Protein AF-0000000074026748 (afdb_homodimer)

Organism: NCBI:txid312168

InterPro domains:
  IPR010181 CGCAxxGCC motif [PF09719] (21-133)

Radius of gyration: 17.77 Å; Cα contacts (8 Å, |Δi|>4): 421; chains: 2; bounding box: 46×52×38 Å

Solvent-accessible surface area (backbone atoms only — not comparable to full-atom values): 15209 Å² total; per-residue (Å²): 115,98,52,54,63,55,43,55,49,48,53,49,43,35,44,75,74,65,63,49,52,51,9,44,43,39,37,54,51,51,24,60,76,70,70,47,87,77,59,70,60,55,56,34,22,27,63,14,34,37,5,32,33,61,65,33,37,50,24,8,55,58,50,18,46,36,27,41,50,20,39,55,32,49,75,65,67,40,52,68,71,57,40,19,50,52,27,20,52,46,50,54,51,44,25,68,73,68,71,47,62,36,25,40,76,75,38,70,80,62,83,48,88,83,50,69,80,71,74,52,51,66,58,47,45,53,51,49,51,51,51,51,50,51,56,76,68,34,61,78,72,63,71,109,114,97,53,54,63,55,43,55,50,46,54,48,43,34,43,74,74,64,63,48,52,51,8,44,43,39,37,54,52,51,24,61,76,69,70,48,86,78,58,69,60,55,57,33,22,28,63,14,35,37,6,32,34,62,64,34,37,51,23,9,56,56,51,19,47,37,28,44,48,20,37,53,32,49,74,64,65,43,51,69,69,57,39,19,50,51,26,20,50,47,50,53,51,45,26,68,74,69,69,47,64,36,24,41,76,76,38,70,80,63,85,47,89,83,51,70,81,72,75,53,50,66,58,46,46,50,49,49,52,51,51,53,50,50,55,77,67,33,61,78,73,61,71,109

Sequence (288 aa):
MKFKEIIDERVHDYYWKEDLNCATTMLKTLAEIFEIKLESQIIDSAIGMHGAGKFGAQCGLVEGSLMFLGIFGRGKGVSQEIIISICYDFADNFQEEFRSLVCRELRPEGFKDDNPPHLCEDLTKRAVKFTVNYIMNNRDFTSNMKFKEIIDERVHDYYWKEDLNCATTMLKTLAEIFEIKLESQIIDSAIGMHGAGKFGAQCGLVEGSLMFLGIFGRGKGVSQEIIISICYDFADNFQEEFRSLVCRELRPEGFKDDNPPHLCEDLTKRAVKFTVNYIMNNRDFTSN

Secondary structure (DSSP, 8-state):
-TTHHHHHHHHHHHHHTS---HHHHHHHHHHHHTT-PPPHHHHHHTTTTTHHHHTS-B-HHHHHHHHHHHHHHHHTT--HHHHHHHHHHHHHHHHHHHS-SBHHHHSTTTT-TTSPTTTTHHHHHHHHHHHHHHHHT-HHHH--/-TTHHHHHHHHHHHHHTS---HHHHHHHHHHHHTT-PPPHHHHHHTTTTTTTTTTS-B-HHHHHHHHHHHHHHHHTT--HHHHHHHHHHHHHHHHHHHS-SBHHHHSTT-S-TTSPTTTTHHHHHHHHHHHHHHHHT-HHHH--

Structure (mmCIF, N/CA/C/O backbone):
data_AF-0000000074026748-model_v1
#
loop_
_entity.id
_entity.type
_entity.pdbx_description
1 polymer 'C_GCAxxG_C_C family probable redox protein'
#
loop_
_atom_site.group_PDB
_atom_site.id
_atom_site.type_symbol
_atom_site.label_atom_id
_atom_site.label_alt_id
_atom_site.label_comp_id
_atom_site.label_asym_id
_atom_site.label_entity_id
_atom_site.label_seq_id
_atom_site.pdbx_PDB_ins_code
_atom_site.Cartn_x
_atom_site.Cartn_y
_atom_site.Cartn_z
_atom_site.occupancy
_atom_site.B_iso_or_equiv
_atom_site.auth_seq_id
_atom_site.auth_comp_id
_atom_site.auth_asym_id
_atom_site.auth_atom_id
_atom_site.pdbx_PDB_model_num
ATOM 1 N N . MET A 1 1 ? 3.59 -27.344 -10.625 1 56.03 1 MET A N 1
ATOM 2 C CA . MET A 1 1 ? 4.422 -26.562 -9.711 1 56.03 1 MET A CA 1
ATOM 3 C C . MET A 1 1 ? 3.855 -26.594 -8.297 1 56.03 1 MET A C 1
ATOM 5 O O . MET A 1 1 ? 2.641 -26.688 -8.109 1 56.03 1 MET A O 1
ATOM 9 N N . LYS A 1 2 ? 4.695 -26.891 -7.277 1 77.62 2 LYS A N 1
ATOM 10 C CA . LYS A 1 2 ? 4.43 -27.297 -5.895 1 77.62 2 LYS A CA 1
ATOM 11 C C . LYS A 1 2 ? 3.496 -26.297 -5.211 1 77.62 2 LYS A C 1
ATOM 13 O O . LYS A 1 2 ? 2.744 -26.672 -4.305 1 77.62 2 LYS A O 1
ATOM 18 N N . PHE A 1 3 ? 3.156 -25.156 -5.895 1 94.12 3 PHE A N 1
ATOM 19 C CA . PHE A 1 3 ? 2.354 -24.219 -5.113 1 94.12 3 PHE A CA 1
ATOM 20 C C . PHE A 1 3 ? 1.026 -23.938 -5.809 1 94.12 3 PHE A C 1
ATOM 22 O O . PHE A 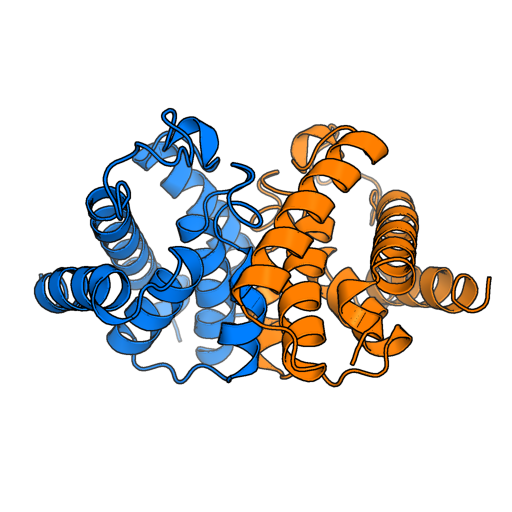1 3 ? 0.189 -23.203 -5.281 1 94.12 3 PHE A O 1
ATOM 29 N N . LYS A 1 4 ? 0.824 -24.5 -6.973 1 95.12 4 LYS A N 1
ATOM 30 C CA . LYS A 1 4 ? -0.379 -24.234 -7.754 1 95.12 4 LYS A CA 1
ATOM 31 C C . LYS A 1 4 ? -1.637 -24.609 -6.98 1 95.12 4 LYS A C 1
ATOM 33 O O . LYS A 1 4 ? -2.615 -23.859 -6.965 1 95.12 4 LYS A O 1
ATOM 38 N N . GLU A 1 5 ? -1.583 -25.719 -6.387 1 96 5 GLU A N 1
ATOM 39 C CA . GLU A 1 5 ? -2.738 -26.188 -5.633 1 96 5 GLU A CA 1
ATOM 40 C C . GLU A 1 5 ? -3.045 -25.266 -4.453 1 96 5 GLU A C 1
ATOM 42 O O . GLU A 1 5 ? -4.207 -24.969 -4.176 1 96 5 GLU A O 1
ATOM 47 N N . ILE A 1 6 ? -2.025 -24.875 -3.746 1 97.56 6 ILE A N 1
ATOM 48 C CA . ILE A 1 6 ? -2.191 -23.953 -2.621 1 97.56 6 ILE A CA 1
ATOM 49 C C . ILE A 1 6 ? -2.82 -22.656 -3.105 1 97.56 6 ILE A C 1
ATOM 51 O O . ILE A 1 6 ? -3.764 -22.141 -2.492 1 97.56 6 ILE A O 1
ATOM 55 N N . ILE A 1 7 ? -2.312 -22.156 -4.203 1 98.62 7 ILE A N 1
ATOM 56 C CA . ILE A 1 7 ? -2.791 -20.891 -4.75 1 98.62 7 ILE A CA 1
ATOM 57 C C . ILE A 1 7 ? -4.266 -21.016 -5.129 1 98.62 7 ILE A C 1
ATOM 59 O O . ILE A 1 7 ? -5.09 -20.188 -4.73 1 98.62 7 ILE A O 1
ATOM 63 N N . ASP A 1 8 ? -4.578 -22.062 -5.863 1 98.31 8 ASP A N 1
ATOM 64 C CA . ASP A 1 8 ? -5.953 -22.266 -6.312 1 98.31 8 ASP A CA 1
ATOM 65 C C . ASP A 1 8 ? -6.906 -22.391 -5.125 1 98.31 8 ASP A C 1
ATOM 67 O O . ASP A 1 8 ? -7.965 -21.766 -5.102 1 98.31 8 ASP A O 1
ATOM 71 N N . GLU A 1 9 ? -6.551 -23.109 -4.168 1 98.25 9 GLU A N 1
ATOM 72 C CA . GLU A 1 9 ? -7.402 -23.375 -3.014 1 98.25 9 GLU A CA 1
ATOM 73 C C . GLU A 1 9 ? -7.531 -22.141 -2.121 1 98.25 9 GLU A C 1
ATOM 75 O O . GLU A 1 9 ? -8.641 -21.781 -1.715 1 98.25 9 GLU A O 1
ATOM 80 N N . ARG A 1 10 ? -6.453 -21.547 -1.795 1 98.5 10 ARG A N 1
ATOM 81 C CA . ARG A 1 10 ? -6.469 -20.422 -0.861 1 98.5 10 ARG A CA 1
ATOM 82 C C . ARG A 1 10 ? -7.188 -19.219 -1.462 1 98.5 10 ARG A C 1
ATOM 84 O O . ARG A 1 10 ? -8 -18.578 -0.794 1 98.5 10 ARG A O 1
ATOM 91 N N . VAL A 1 11 ? -6.855 -18.922 -2.719 1 98.75 11 VAL A N 1
ATOM 92 C CA . VAL A 1 11 ? -7.508 -17.766 -3.342 1 98.75 11 VAL A CA 1
ATOM 93 C C . VAL A 1 11 ? -9.023 -17.984 -3.352 1 98.75 11 VAL A C 1
ATOM 95 O O . VAL A 1 11 ? -9.781 -17.078 -2.986 1 98.75 11 VAL A O 1
ATOM 98 N N . HIS A 1 12 ? -9.398 -19.156 -3.773 1 98.5 12 HIS A N 1
ATOM 99 C CA . HIS A 1 12 ? -10.828 -19.453 -3.781 1 98.5 12 HIS A CA 1
ATOM 100 C C . HIS A 1 12 ? -11.43 -19.328 -2.385 1 98.5 12 HIS A C 1
ATOM 102 O O . HIS A 1 12 ? -12.445 -18.656 -2.201 1 98.5 12 HIS A O 1
ATOM 108 N N . ASP A 1 13 ? -10.836 -19.938 -1.351 1 98.56 13 ASP A N 1
ATOM 109 C CA . ASP A 1 13 ? -11.352 -19.922 0.015 1 98.56 13 ASP A CA 1
ATOM 110 C C . ASP A 1 13 ? -11.398 -18.5 0.574 1 98.56 13 ASP A C 1
ATOM 112 O O . ASP A 1 13 ? -12.398 -18.109 1.181 1 98.56 13 ASP A O 1
ATOM 116 N N . TYR A 1 14 ? -10.367 -17.75 0.364 1 98.69 14 TYR A N 1
ATOM 117 C CA . TYR A 1 14 ? -10.297 -16.391 0.901 1 98.69 14 TYR A CA 1
ATOM 118 C C . TYR A 1 14 ? -11.367 -15.508 0.273 1 98.69 14 TYR A C 1
ATOM 120 O O . TYR A 1 14 ? -11.938 -14.641 0.942 1 98.69 14 TYR A O 1
ATOM 128 N N . TYR A 1 15 ? -11.602 -15.75 -1.021 1 98.12 15 TYR A N 1
ATOM 129 C CA . TYR A 1 15 ? -12.625 -14.961 -1.694 1 98.12 15 TYR A CA 1
ATOM 130 C C . TYR A 1 15 ? -14.023 -15.43 -1.306 1 98.12 15 TYR A C 1
ATOM 132 O O . TYR A 1 15 ? -14.867 -14.625 -0.907 1 98.12 15 TYR A O 1
ATOM 140 N N . TRP A 1 16 ? -14.258 -16.688 -1.334 1 97.88 16 TRP A N 1
ATOM 141 C CA . TRP A 1 16 ? -15.633 -17.172 -1.314 1 97.88 16 TRP A CA 1
ATOM 142 C C . TRP A 1 16 ? -16.062 -17.547 0.104 1 97.88 16 TRP A C 1
ATOM 144 O O . TRP A 1 16 ? -17.234 -17.453 0.445 1 97.88 16 TRP A O 1
ATOM 154 N N . LYS A 1 17 ? -15.148 -17.922 0.938 1 98 17 LYS A N 1
ATOM 155 C CA . LYS A 1 17 ? -15.516 -18.312 2.297 1 98 17 LYS A CA 1
ATOM 156 C C . LYS A 1 17 ? -15.266 -17.172 3.285 1 98 17 LYS A C 1
ATOM 158 O O . LYS A 1 17 ? -16.016 -17 4.242 1 98 17 LYS A O 1
ATOM 163 N N . GLU A 1 18 ? -14.234 -16.375 3.025 1 97.31 18 GLU A N 1
ATOM 164 C CA . GLU A 1 18 ? -13.852 -15.359 4.004 1 97.31 18 GLU A CA 1
ATOM 165 C C . GLU A 1 18 ? -14.117 -13.953 3.471 1 97.31 18 GLU A C 1
ATOM 167 O O . GLU A 1 18 ? -14.016 -12.969 4.211 1 97.31 18 GLU A O 1
ATOM 172 N N . ASP A 1 19 ? -14.375 -13.828 2.189 1 96.56 19 ASP A N 1
ATOM 173 C CA . ASP A 1 19 ? -14.68 -12.555 1.548 1 96.56 19 ASP A CA 1
ATOM 174 C C . ASP A 1 19 ? -13.562 -11.539 1.785 1 96.56 19 ASP A C 1
ATOM 176 O O . ASP A 1 19 ? -13.828 -10.398 2.164 1 96.56 19 ASP A O 1
ATOM 180 N N . LEU A 1 20 ? -12.352 -11.961 1.614 1 97.5 20 LEU A N 1
ATOM 181 C CA . LEU A 1 20 ? -11.188 -11.086 1.772 1 97.5 20 LEU A CA 1
ATOM 182 C C . LEU A 1 20 ? -10.898 -10.336 0.48 1 97.5 20 LEU A C 1
ATOM 184 O O . LEU A 1 20 ? -11.164 -10.836 -0.613 1 97.5 20 LEU A O 1
ATOM 188 N N . ASN A 1 21 ? -10.344 -9.109 0.635 1 97.38 21 ASN A N 1
ATOM 189 C CA . ASN A 1 21 ? -9.969 -8.352 -0.552 1 97.38 21 ASN A CA 1
ATOM 190 C C . ASN A 1 21 ? -8.68 -8.891 -1.175 1 97.38 21 ASN A C 1
ATOM 192 O O . ASN A 1 21 ? -8.008 -9.742 -0.586 1 97.38 21 ASN A O 1
ATOM 196 N N . CYS A 1 22 ? -8.352 -8.398 -2.326 1 98.38 22 CYS A N 1
ATOM 197 C CA . CYS A 1 22 ? -7.258 -8.938 -3.131 1 98.38 22 CYS A CA 1
ATOM 198 C C . CYS A 1 22 ? -5.914 -8.711 -2.451 1 98.38 22 CYS A C 1
ATOM 200 O O . CYS A 1 22 ? -5.012 -9.539 -2.549 1 98.38 22 CYS A O 1
ATOM 202 N N . ALA A 1 23 ? -5.707 -7.559 -1.794 1 98.75 23 ALA A N 1
ATOM 203 C CA . ALA A 1 23 ? -4.445 -7.285 -1.11 1 98.75 23 ALA A CA 1
ATOM 204 C C . ALA A 1 23 ? -4.215 -8.273 0.029 1 98.75 23 ALA A C 1
ATOM 206 O O . ALA A 1 23 ? -3.137 -8.867 0.139 1 98.75 23 ALA A O 1
ATOM 207 N N . THR A 1 24 ? -5.219 -8.43 0.914 1 98.81 24 THR A N 1
ATOM 208 C CA . THR A 1 24 ? -5.129 -9.359 2.035 1 98.81 24 THR A CA 1
ATOM 209 C C . THR A 1 24 ? -4.938 -10.789 1.537 1 98.81 24 THR A C 1
ATOM 211 O O . THR A 1 24 ? -4.141 -11.539 2.1 1 98.81 24 THR A O 1
ATOM 214 N N . THR A 1 25 ? -5.648 -11.148 0.511 1 98.88 25 THR A N 1
ATOM 215 C CA . THR A 1 25 ? -5.52 -12.477 -0.077 1 98.88 25 THR A CA 1
ATOM 216 C C . THR A 1 25 ? -4.094 -12.719 -0.556 1 98.88 25 THR A C 1
ATOM 218 O O . THR A 1 25 ? -3.512 -13.773 -0.286 1 98.88 25 THR A O 1
ATOM 221 N N . MET A 1 26 ? -3.51 -11.797 -1.288 1 98.94 26 MET A N 1
ATOM 222 C CA . MET A 1 26 ? -2.119 -11.883 -1.726 1 98.94 26 MET A CA 1
ATOM 223 C C . MET A 1 26 ? -1.188 -12.094 -0.537 1 98.94 26 MET A C 1
ATOM 225 O O . MET A 1 26 ? -0.386 -13.031 -0.529 1 98.94 26 MET A O 1
ATOM 229 N N . LEU A 1 27 ? -1.34 -11.234 0.478 1 98.94 27 LEU A N 1
ATOM 230 C CA . LEU A 1 27 ? -0.478 -11.273 1.654 1 98.94 27 LEU A CA 1
ATOM 231 C C . LEU A 1 27 ? -0.571 -12.625 2.355 1 98.94 27 LEU A C 1
ATOM 233 O O . LEU A 1 27 ? 0.451 -13.25 2.641 1 98.94 27 LEU A O 1
ATOM 237 N N . LYS A 1 28 ? -1.758 -13.07 2.604 1 98.88 28 LYS A N 1
ATOM 238 C CA . LYS A 1 28 ? -1.951 -14.312 3.35 1 98.88 28 LYS A CA 1
ATOM 239 C C . LYS A 1 28 ? -1.463 -15.516 2.551 1 98.88 28 LYS A C 1
ATOM 241 O O . LYS A 1 28 ? -0.873 -16.438 3.111 1 98.88 28 LYS A O 1
ATOM 246 N N . THR A 1 29 ? -1.76 -15.539 1.268 1 98.88 29 THR A N 1
ATOM 247 C CA . THR A 1 29 ? -1.344 -16.656 0.437 1 98.88 29 THR A CA 1
ATOM 248 C C . THR A 1 29 ? 0.178 -16.734 0.354 1 98.88 29 THR A C 1
ATOM 250 O O . THR A 1 29 ? 0.762 -17.812 0.536 1 98.88 29 THR A O 1
ATOM 253 N N . LEU A 1 30 ? 0.842 -15.633 0.091 1 98.81 30 LEU A N 1
ATOM 254 C CA . LEU A 1 30 ? 2.301 -15.609 0.049 1 98.81 30 LEU A CA 1
ATOM 255 C C . LEU A 1 30 ? 2.889 -16 1.4 1 98.81 30 LEU A C 1
ATOM 257 O O . LEU A 1 30 ? 3.885 -16.719 1.461 1 98.81 30 LEU A O 1
ATOM 261 N N . ALA A 1 31 ? 2.273 -15.469 2.445 1 98.75 31 ALA A N 1
ATOM 262 C CA . ALA A 1 31 ? 2.762 -15.781 3.787 1 98.75 31 ALA A CA 1
ATOM 263 C C . ALA A 1 31 ? 2.748 -17.281 4.043 1 98.75 31 ALA A C 1
ATOM 265 O O . ALA A 1 31 ? 3.674 -17.828 4.648 1 98.75 31 ALA A O 1
ATOM 266 N N . GLU A 1 32 ? 1.682 -17.922 3.65 1 98.56 32 GLU A N 1
ATOM 267 C CA . GLU A 1 32 ? 1.596 -19.359 3.807 1 98.56 32 GLU A CA 1
ATOM 268 C C . GLU A 1 32 ? 2.664 -20.078 2.979 1 98.56 32 GLU A C 1
ATOM 270 O O . GLU A 1 32 ? 3.361 -20.953 3.482 1 98.56 32 GLU A O 1
ATOM 275 N N . ILE A 1 33 ? 2.816 -19.719 1.724 1 98.38 33 ILE A N 1
ATOM 276 C CA . ILE A 1 33 ? 3.725 -20.375 0.792 1 98.38 33 ILE A CA 1
ATOM 277 C C . ILE A 1 33 ? 5.164 -20.234 1.286 1 98.38 33 ILE A C 1
ATOM 279 O O . ILE A 1 33 ? 5.941 -21.188 1.223 1 98.38 33 ILE A O 1
ATOM 283 N N . PHE A 1 34 ? 5.508 -19.094 1.812 1 97.81 34 PHE A N 1
ATOM 284 C CA . PHE A 1 34 ? 6.891 -18.828 2.191 1 97.81 34 PHE A CA 1
ATOM 285 C C . PHE A 1 34 ? 7.074 -18.953 3.699 1 97.81 34 PHE A C 1
ATOM 287 O O . PHE A 1 34 ? 8.125 -18.609 4.234 1 97.81 34 PHE A O 1
ATOM 294 N N . GLU A 1 35 ? 6 -19.391 4.402 1 97.62 35 GLU A N 1
ATOM 295 C CA . GLU A 1 35 ? 6.023 -19.703 5.828 1 97.62 35 GLU A CA 1
ATOM 296 C C . GLU A 1 35 ? 6.449 -18.484 6.656 1 97.62 35 GLU A C 1
ATOM 298 O O . GLU A 1 35 ? 7.367 -18.578 7.473 1 97.62 35 GLU A O 1
ATOM 303 N N . ILE A 1 36 ? 5.816 -17.391 6.43 1 98.12 36 ILE A N 1
ATOM 304 C CA . ILE A 1 36 ? 6.02 -16.156 7.168 1 98.12 36 ILE A CA 1
ATOM 305 C C . ILE A 1 36 ? 4.797 -15.859 8.031 1 98.12 36 ILE A C 1
ATOM 307 O O . ILE A 1 36 ? 3.66 -15.961 7.562 1 98.12 36 ILE A O 1
ATOM 311 N N . LYS A 1 37 ? 5.051 -15.578 9.273 1 98.12 37 LYS A N 1
ATOM 312 C CA . LYS A 1 37 ? 3.961 -15.125 10.133 1 98.12 37 LYS A CA 1
ATOM 313 C C . LYS A 1 37 ? 3.719 -13.625 9.969 1 98.12 37 LYS A C 1
ATOM 315 O O . LYS A 1 37 ? 4.625 -12.82 10.18 1 98.12 37 LYS A O 1
ATOM 320 N N . LEU A 1 38 ? 2.551 -13.234 9.625 1 98.62 38 LEU A N 1
ATOM 321 C CA . LEU A 1 38 ? 2.178 -11.828 9.492 1 98.62 38 LEU A CA 1
ATOM 322 C C . LEU A 1 38 ? 1.651 -11.281 10.812 1 98.62 38 LEU A C 1
ATOM 324 O O . LEU A 1 38 ? 0.822 -11.922 11.469 1 98.62 38 LEU A O 1
ATOM 328 N N . GLU A 1 39 ? 2.125 -10.164 11.188 1 98.44 39 GLU A N 1
ATOM 329 C CA . GLU A 1 39 ? 1.569 -9.477 12.352 1 98.44 39 GLU A CA 1
ATOM 330 C C . GLU A 1 39 ? 0.17 -8.945 12.055 1 98.44 39 GLU A C 1
ATOM 332 O O . GLU A 1 39 ? -0.16 -8.648 10.906 1 98.44 39 GLU A O 1
ATOM 337 N N . SER A 1 40 ? -0.644 -8.773 13.086 1 97.62 40 SER A N 1
ATOM 338 C CA . SER A 1 40 ? -2.059 -8.445 12.922 1 97.62 40 SER A CA 1
ATOM 339 C C . SER A 1 40 ? -2.242 -7.105 12.227 1 97.62 40 SER A C 1
ATOM 341 O O . SER A 1 40 ? -3.168 -6.938 11.43 1 97.62 40 SER A O 1
ATOM 343 N N . GLN A 1 41 ? -1.369 -6.184 12.523 1 98.56 41 GLN A N 1
ATOM 344 C CA . GLN A 1 41 ? -1.508 -4.844 11.961 1 98.56 41 GLN A CA 1
ATOM 345 C C . GLN A 1 41 ? -1.354 -4.871 10.445 1 98.56 41 GLN A C 1
ATOM 347 O O . GLN A 1 41 ? -1.841 -3.979 9.75 1 98.56 41 GLN A O 1
ATOM 352 N N . ILE A 1 42 ? -0.583 -5.871 9.922 1 98.88 42 ILE A N 1
ATOM 353 C CA . ILE A 1 42 ? -0.418 -5.996 8.484 1 98.88 42 ILE A CA 1
ATOM 354 C C . ILE A 1 42 ? -1.771 -6.262 7.828 1 98.88 42 ILE A C 1
ATOM 356 O O . ILE A 1 42 ? -2.094 -5.676 6.793 1 98.88 42 ILE A O 1
ATOM 360 N N . ILE A 1 43 ? -2.59 -7.094 8.477 1 98.75 43 ILE A N 1
ATOM 361 C CA . ILE A 1 43 ? -3.914 -7.414 7.957 1 98.75 43 ILE A CA 1
ATOM 362 C C . ILE A 1 43 ? -4.812 -6.18 8.039 1 98.75 43 ILE A C 1
ATOM 364 O O . ILE A 1 43 ? -5.527 -5.859 7.086 1 98.75 43 ILE A O 1
ATOM 368 N N . ASP A 1 44 ? -4.738 -5.473 9.148 1 98.81 44 ASP A N 1
ATOM 369 C CA . ASP A 1 44 ? -5.516 -4.25 9.32 1 98.81 44 ASP A CA 1
ATOM 370 C C . ASP A 1 44 ? -5.141 -3.213 8.258 1 98.81 44 ASP A C 1
ATOM 372 O O . ASP A 1 44 ? -6.012 -2.549 7.695 1 98.81 44 ASP A O 1
ATOM 376 N N . SER A 1 45 ? -3.879 -3.051 7.965 1 98.88 45 SER A N 1
ATOM 377 C CA . SER A 1 45 ? -3.377 -2.037 7.043 1 98.88 45 SER A CA 1
ATOM 378 C C . SER A 1 45 ? -3.816 -2.32 5.609 1 98.88 45 SER A C 1
ATOM 380 O O . SER A 1 45 ? -3.834 -1.419 4.77 1 98.88 45 SER A O 1
ATOM 382 N N . ALA A 1 46 ? -4.176 -3.566 5.328 1 98.81 46 ALA A N 1
ATOM 383 C CA . ALA A 1 46 ? -4.473 -3.967 3.955 1 98.81 46 ALA A CA 1
ATOM 384 C C . ALA A 1 46 ? -5.969 -3.846 3.662 1 98.81 46 ALA A C 1
ATOM 386 O O . ALA A 1 46 ? -6.398 -4.035 2.523 1 98.81 46 ALA A O 1
ATOM 387 N N . ILE A 1 47 ? -6.77 -3.475 4.602 1 98.56 47 ILE A N 1
ATOM 388 C CA . ILE A 1 47 ? -8.227 -3.49 4.52 1 98.56 47 ILE A CA 1
ATOM 389 C C . ILE A 1 47 ? -8.688 -2.598 3.367 1 98.56 47 ILE A C 1
ATOM 391 O O . ILE A 1 47 ? -9.586 -2.961 2.613 1 98.56 47 ILE A O 1
ATOM 395 N N . GLY A 1 48 ? -8.062 -1.429 3.191 1 97.5 48 GLY A N 1
ATOM 396 C CA . GLY A 1 48 ? -8.484 -0.492 2.162 1 97.5 48 GLY A CA 1
ATOM 397 C C . GLY A 1 48 ? -7.594 -0.519 0.933 1 97.5 48 GLY A C 1
ATOM 398 O O . GLY A 1 48 ? -7.684 0.364 0.076 1 97.5 48 GLY A O 1
ATOM 399 N N . MET A 1 49 ? -6.742 -1.587 0.766 1 97.69 49 MET A N 1
ATOM 400 C CA . MET A 1 49 ? -5.711 -1.581 -0.266 1 97.69 49 MET A CA 1
ATOM 401 C C . MET A 1 49 ? -6.156 -2.375 -1.488 1 97.69 49 MET A C 1
ATOM 403 O O . MET A 1 49 ? -5.328 -2.832 -2.275 1 97.69 49 MET A O 1
ATOM 407 N N . HIS A 1 50 ? -7.336 -2.637 -1.732 1 95.12 50 HIS A N 1
ATOM 408 C CA . HIS A 1 50 ? -7.855 -3.209 -2.969 1 95.12 50 HIS A CA 1
ATOM 409 C C . HIS A 1 50 ? -8.312 -2.115 -3.93 1 95.12 50 HIS A C 1
ATOM 411 O O . HIS A 1 50 ? -9.484 -2.07 -4.309 1 95.12 50 HIS A O 1
ATOM 417 N N . GLY A 1 51 ? -7.301 -1.378 -4.41 1 95.88 51 GLY A N 1
ATOM 418 C CA . GLY A 1 51 ? -7.562 -0.269 -5.316 1 95.88 51 GLY A CA 1
ATOM 419 C C . GLY A 1 51 ? 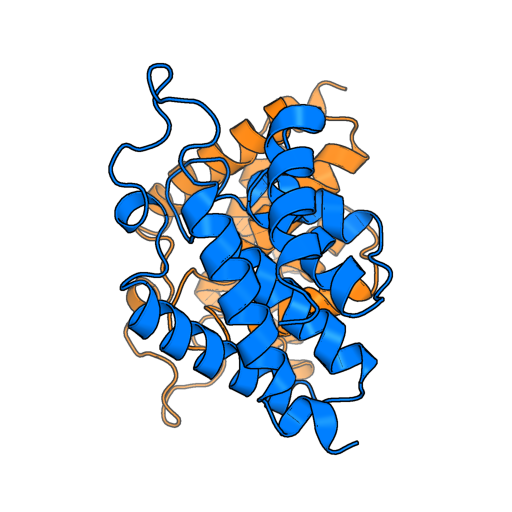-8.07 0.972 -4.605 1 95.88 51 GLY A C 1
ATOM 420 O O . GLY A 1 51 ? -8.812 1.765 -5.184 1 95.88 51 GLY A O 1
ATOM 421 N N . ALA A 1 52 ? -7.691 1.063 -3.244 1 97.56 52 ALA A N 1
ATOM 422 C CA . ALA A 1 52 ? -8.133 2.154 -2.375 1 97.56 52 ALA A CA 1
ATOM 423 C C . ALA A 1 52 ? -9.633 2.084 -2.121 1 97.56 52 ALA A C 1
ATOM 425 O O . ALA A 1 52 ? -10.367 3.01 -2.465 1 97.56 52 ALA A O 1
ATOM 426 N N . GLY A 1 53 ? -10 0.97 -1.51 1 97.31 53 GLY A N 1
ATOM 427 C CA . GLY A 1 53 ? -11.391 0.766 -1.161 1 97.31 53 GLY A CA 1
ATOM 428 C C . GLY A 1 53 ? -12.305 0.679 -2.371 1 97.31 53 GLY A C 1
ATOM 429 O O . GLY A 1 53 ? -13.344 1.336 -2.42 1 97.31 53 GLY A O 1
ATOM 430 N N . LYS A 1 54 ? -11.812 0.056 -3.514 1 96.44 54 LYS A N 1
ATOM 431 C CA . LYS A 1 54 ? -12.578 -0.151 -4.738 1 96.44 54 LYS A CA 1
ATOM 432 C C . LYS A 1 54 ? -12.664 1.133 -5.555 1 96.44 54 LYS A C 1
ATOM 434 O O . LYS A 1 54 ? -13.484 1.236 -6.477 1 96.44 54 LYS A O 1
ATOM 439 N N . PHE A 1 55 ? -11.875 2.086 -5.309 1 98.06 55 PHE A N 1
ATOM 440 C CA . PHE A 1 55 ? -11.805 3.328 -6.07 1 98.06 55 PHE A CA 1
ATOM 441 C C . PHE A 1 55 ? -11.273 3.068 -7.477 1 98.06 55 PHE A C 1
ATOM 443 O O . PHE A 1 55 ? -11.602 3.801 -8.414 1 98.06 55 PHE A O 1
ATOM 450 N N . GLY A 1 56 ? -10.562 2.012 -7.602 1 97.81 56 GLY A N 1
ATOM 451 C CA . GLY A 1 56 ? -9.961 1.674 -8.883 1 97.81 56 GLY A CA 1
ATOM 452 C C . GLY A 1 56 ? -8.547 2.211 -9.039 1 97.81 56 GLY A C 1
ATOM 453 O O . GLY A 1 56 ? -8.062 2.379 -10.164 1 97.81 56 GLY A O 1
ATOM 454 N N . ALA A 1 57 ? -7.934 2.486 -7.953 1 98.25 57 ALA A N 1
ATOM 455 C CA . ALA A 1 57 ? -6.555 2.971 -7.934 1 98.25 57 ALA A CA 1
ATOM 456 C C . ALA A 1 57 ? -5.57 1.824 -8.141 1 98.25 57 ALA A C 1
ATOM 458 O O . ALA A 1 57 ? -5.809 0.929 -8.953 1 98.25 57 ALA A O 1
ATOM 459 N N . GLN A 1 58 ? -4.367 1.915 -7.539 1 98.69 58 GLN A N 1
ATOM 460 C CA . GLN A 1 58 ? -3.396 0.845 -7.738 1 98.69 58 GLN A CA 1
ATOM 461 C C . GLN A 1 58 ? -3.961 -0.502 -7.297 1 98.69 58 GLN A C 1
ATOM 463 O O . GLN A 1 58 ? -4.574 -0.604 -6.234 1 98.69 58 GLN A O 1
ATOM 468 N N . CYS A 1 59 ? -3.783 -1.51 -8.109 1 98.69 59 CYS A N 1
ATOM 469 C CA . CYS A 1 59 ? -4.285 -2.857 -7.879 1 98.69 59 CYS A CA 1
ATOM 470 C C . CYS A 1 59 ? -3.801 -3.398 -6.539 1 98.69 59 CYS A C 1
ATOM 472 O O . CYS A 1 59 ? -2.611 -3.324 -6.23 1 98.69 59 CYS A O 1
ATOM 474 N N . GLY A 1 60 ? -4.688 -4.027 -5.754 1 98.69 60 GLY A N 1
ATOM 475 C CA . GLY A 1 60 ? -4.352 -4.594 -4.457 1 98.69 60 GLY A CA 1
ATOM 476 C C . GLY A 1 60 ? -3.373 -5.75 -4.547 1 98.69 60 GLY A C 1
ATOM 477 O O . GLY A 1 60 ? -2.609 -5.996 -3.609 1 98.69 60 GLY A O 1
ATOM 478 N N . LEU A 1 61 ? -3.398 -6.477 -5.621 1 98.88 61 LEU A N 1
ATOM 479 C CA . LEU A 1 61 ? -2.439 -7.559 -5.82 1 98.88 61 LEU A CA 1
ATOM 480 C C . LEU A 1 61 ? -1.018 -7.02 -5.906 1 98.88 61 LEU A C 1
ATOM 482 O O . LEU A 1 61 ? -0.074 -7.664 -5.441 1 98.88 61 LEU A O 1
ATOM 486 N N . VAL A 1 62 ? -0.863 -5.828 -6.488 1 98.88 62 VAL A N 1
ATOM 487 C CA . VAL A 1 62 ? 0.433 -5.156 -6.52 1 98.88 62 VAL A CA 1
ATOM 488 C C . VAL A 1 62 ? 0.808 -4.688 -5.117 1 98.88 62 VAL A C 1
ATOM 490 O O . VAL A 1 62 ? 1.917 -4.949 -4.645 1 98.88 62 VAL A O 1
ATOM 493 N N . GLU A 1 63 ? -0.141 -4.07 -4.426 1 98.75 63 GLU A N 1
ATOM 494 C CA . GLU A 1 63 ? 0.114 -3.549 -3.088 1 98.75 63 GLU A 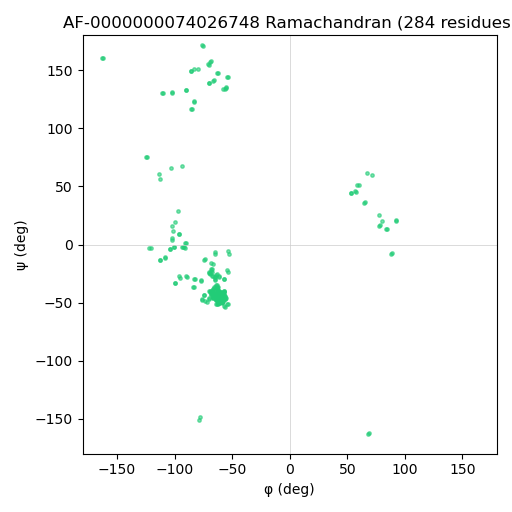CA 1
ATOM 495 C C . GLU A 1 63 ? 0.498 -4.668 -2.125 1 98.75 63 GLU A C 1
ATOM 497 O O . GLU A 1 63 ? 1.489 -4.559 -1.399 1 98.75 63 GLU A O 1
ATOM 502 N N . GLY A 1 64 ? -0.309 -5.707 -2.105 1 98.88 64 GLY A N 1
ATOM 503 C CA . GLY A 1 64 ? 0.005 -6.848 -1.257 1 98.88 64 GLY A CA 1
ATOM 504 C C . GLY A 1 64 ? 1.368 -7.449 -1.544 1 98.88 64 GLY A C 1
ATOM 505 O O . GLY A 1 64 ? 2.086 -7.84 -0.623 1 98.88 64 GLY A O 1
ATOM 506 N N . SER A 1 65 ? 1.746 -7.547 -2.787 1 98.88 65 SER A N 1
ATOM 507 C CA . SER A 1 65 ? 3.049 -8.078 -3.176 1 98.88 65 SER A CA 1
ATOM 508 C C . SER A 1 65 ? 4.18 -7.191 -2.67 1 98.88 65 SER A C 1
ATOM 510 O O . SER A 1 65 ? 5.168 -7.691 -2.125 1 98.88 65 SER A O 1
ATOM 512 N N . LEU A 1 66 ? 4.035 -5.875 -2.885 1 98.88 66 LEU A N 1
ATOM 513 C CA . LEU A 1 66 ? 5.066 -4.945 -2.441 1 98.88 66 LEU A CA 1
ATOM 514 C C . LEU A 1 66 ? 5.25 -5.02 -0.928 1 98.88 66 LEU A C 1
ATOM 516 O O . LEU A 1 66 ? 6.379 -5.059 -0.437 1 98.88 66 LEU A O 1
ATOM 520 N N . MET A 1 67 ? 4.129 -5.039 -0.203 1 98.94 67 MET A N 1
ATOM 521 C CA . MET A 1 67 ? 4.203 -5.184 1.248 1 98.94 67 MET A CA 1
ATOM 522 C C . MET A 1 67 ? 4.945 -6.461 1.631 1 98.94 67 MET A C 1
ATOM 524 O O . MET A 1 67 ? 5.836 -6.434 2.482 1 98.94 67 MET A O 1
ATOM 528 N N . PHE A 1 68 ? 4.594 -7.512 1.005 1 98.94 68 PHE A N 1
ATOM 529 C CA . PHE A 1 68 ? 5.191 -8.805 1.328 1 98.94 68 PHE A CA 1
ATOM 530 C C . PHE A 1 68 ? 6.68 -8.812 0.997 1 98.94 68 PHE A C 1
ATOM 532 O O . PHE A 1 68 ? 7.488 -9.352 1.756 1 98.94 68 PHE A O 1
ATOM 539 N N . LEU A 1 69 ? 7.082 -8.273 -0.142 1 98.88 69 LEU A N 1
ATOM 540 C CA . LEU A 1 69 ? 8.484 -8.227 -0.537 1 98.88 69 LEU A CA 1
ATOM 541 C C . LEU A 1 69 ? 9.32 -7.5 0.513 1 98.88 69 LEU A C 1
ATOM 543 O O . LEU A 1 69 ? 10.445 -7.902 0.803 1 98.88 69 LEU A O 1
ATOM 547 N N . GLY A 1 70 ? 8.789 -6.434 1.047 1 98.75 70 GLY A N 1
ATOM 548 C CA . GLY A 1 70 ? 9.477 -5.73 2.125 1 98.75 70 GLY A CA 1
ATOM 549 C C . GLY A 1 70 ? 9.664 -6.586 3.363 1 98.75 70 GLY A C 1
ATOM 550 O O . GLY A 1 70 ? 10.773 -6.68 3.896 1 98.75 70 GLY A O 1
ATOM 551 N N . ILE A 1 71 ? 8.586 -7.191 3.781 1 98.81 71 ILE A N 1
ATOM 552 C CA . ILE A 1 71 ? 8.602 -8.031 4.973 1 98.81 71 ILE A CA 1
ATOM 553 C C . ILE A 1 71 ? 9.547 -9.211 4.766 1 98.81 71 ILE A C 1
ATOM 555 O O . ILE A 1 71 ? 10.406 -9.484 5.609 1 98.81 71 ILE A O 1
ATOM 559 N N . PHE A 1 72 ? 9.375 -9.906 3.652 1 98.69 72 PHE A N 1
ATOM 560 C CA . PHE A 1 72 ? 10.172 -11.086 3.32 1 98.69 72 PHE A CA 1
ATOM 561 C C . PHE A 1 72 ? 11.648 -10.727 3.225 1 98.69 72 PHE A C 1
ATOM 563 O O . PHE A 1 72 ? 12.492 -11.422 3.791 1 98.69 72 PHE A O 1
ATOM 570 N N . GLY A 1 73 ? 11.984 -9.656 2.494 1 98.25 73 GLY A N 1
ATOM 571 C CA . GLY A 1 73 ? 13.359 -9.219 2.344 1 98.25 73 GLY A CA 1
ATOM 572 C C . GLY A 1 73 ? 14.031 -8.898 3.666 1 98.25 73 GLY A C 1
ATOM 573 O O . GLY A 1 73 ? 15.148 -9.344 3.924 1 98.25 73 GLY A O 1
ATOM 574 N N . ARG A 1 74 ? 13.344 -8.164 4.492 1 97.88 74 ARG A N 1
ATOM 575 C CA . ARG A 1 74 ? 13.906 -7.82 5.793 1 97.88 74 ARG A CA 1
ATOM 576 C C . ARG A 1 74 ? 14.117 -9.07 6.645 1 97.88 74 ARG A C 1
ATOM 578 O O . ARG A 1 74 ? 15.125 -9.188 7.348 1 97.88 74 ARG A O 1
ATOM 585 N N . GLY A 1 75 ? 13.164 -9.969 6.629 1 96.75 75 GLY A N 1
ATOM 586 C CA . GLY A 1 75 ? 13.312 -11.234 7.328 1 96.75 75 GLY A CA 1
ATOM 587 C C . GLY A 1 75 ? 14.531 -12.023 6.879 1 96.75 75 GLY A C 1
ATOM 588 O O . GLY A 1 75 ? 15.133 -12.758 7.668 1 96.75 75 GLY A O 1
ATOM 589 N N . LYS A 1 76 ? 14.938 -11.867 5.648 1 96.62 76 LYS A N 1
ATOM 590 C CA . LYS A 1 76 ? 16.078 -12.578 5.078 1 96.62 76 LYS A CA 1
ATOM 591 C C . LYS A 1 76 ? 17.359 -11.781 5.246 1 96.62 76 LYS A C 1
ATOM 593 O O . LYS A 1 76 ? 18.422 -12.195 4.781 1 96.62 76 LYS A O 1
ATOM 598 N N . GLY A 1 77 ? 17.234 -10.602 5.824 1 96.31 77 GLY A N 1
ATOM 599 C CA . GLY A 1 77 ? 18.406 -9.781 6.062 1 96.31 77 GLY A CA 1
ATOM 600 C C . GLY A 1 77 ? 18.812 -8.953 4.855 1 96.31 77 GLY A C 1
ATOM 601 O O . GLY A 1 77 ? 19.922 -8.414 4.809 1 96.31 77 GLY A O 1
ATOM 602 N N . VAL A 1 78 ? 17.969 -8.859 3.887 1 97.31 78 VAL A N 1
ATOM 603 C CA . VAL A 1 78 ? 18.234 -8.047 2.707 1 97.31 78 VAL A CA 1
ATOM 604 C C . VAL A 1 78 ? 18.188 -6.566 3.076 1 97.31 78 VAL A C 1
ATOM 606 O O . VAL A 1 78 ? 17.328 -6.141 3.852 1 97.31 78 VAL A O 1
ATOM 609 N N . SER A 1 79 ? 19.109 -5.77 2.541 1 97.12 79 SER A N 1
ATOM 610 C CA . SER A 1 79 ? 19.172 -4.348 2.861 1 97.12 79 SER A CA 1
ATOM 611 C C . SER A 1 79 ? 17.984 -3.598 2.27 1 97.12 79 SER A C 1
ATOM 613 O O . SER A 1 79 ? 17.375 -4.055 1.3 1 97.12 79 SER A O 1
ATOM 615 N N . GLN A 1 80 ? 17.688 -2.473 2.848 1 97.25 80 GLN A N 1
ATOM 616 C CA . GLN A 1 80 ? 16.594 -1.62 2.379 1 97.25 80 GLN A CA 1
ATOM 617 C C . GLN A 1 80 ? 16.797 -1.227 0.918 1 97.25 80 GLN A C 1
ATOM 619 O O . GLN A 1 80 ? 15.844 -1.244 0.13 1 97.25 80 GLN A O 1
ATOM 624 N N . GLU A 1 81 ? 17.984 -0.858 0.578 1 97 81 GLU A N 1
ATOM 625 C CA . GLU A 1 81 ? 18.297 -0.419 -0.781 1 97 81 GLU A CA 1
ATOM 626 C C . GLU A 1 81 ? 18.016 -1.522 -1.795 1 97 81 GLU A C 1
ATOM 628 O O . GLU A 1 81 ? 17.469 -1.26 -2.869 1 97 81 GLU A O 1
ATOM 633 N N . ILE A 1 82 ? 18.391 -2.699 -1.462 1 98.12 82 ILE A N 1
ATOM 634 C CA . ILE A 1 82 ? 18.172 -3.826 -2.363 1 98.12 82 ILE A CA 1
ATOM 635 C C . ILE A 1 82 ? 16.688 -4.137 -2.439 1 98.12 82 ILE A C 1
ATOM 637 O O . ILE A 1 82 ? 16.156 -4.434 -3.516 1 98.12 82 ILE A O 1
ATOM 641 N N . ILE A 1 83 ? 15.969 -4.078 -1.314 1 98.56 83 ILE A N 1
ATOM 642 C CA . ILE A 1 83 ? 14.531 -4.309 -1.31 1 98.56 83 ILE A CA 1
ATOM 643 C C . ILE A 1 83 ? 13.844 -3.293 -2.219 1 98.56 83 ILE A C 1
ATOM 645 O O . ILE A 1 83 ? 12.93 -3.643 -2.977 1 98.56 83 ILE A O 1
ATOM 649 N N . ILE A 1 84 ? 14.281 -2.035 -2.156 1 98.44 84 ILE A N 1
ATOM 650 C CA . ILE A 1 84 ? 13.734 -0.981 -3.002 1 98.44 84 ILE A CA 1
ATOM 651 C C . ILE A 1 84 ? 13.922 -1.347 -4.473 1 98.44 84 ILE A C 1
ATOM 653 O O . ILE A 1 84 ? 12.984 -1.245 -5.27 1 98.44 84 ILE A O 1
ATOM 657 N N . SER A 1 85 ? 15.055 -1.786 -4.809 1 98.38 85 SER A N 1
ATOM 658 C CA . SER A 1 85 ? 15.344 -2.189 -6.184 1 98.38 85 SER A CA 1
ATOM 659 C C . SER A 1 85 ? 14.484 -3.373 -6.602 1 98.38 85 SER A C 1
ATOM 661 O O . SER A 1 85 ? 13.992 -3.424 -7.734 1 98.38 85 SER A O 1
ATOM 663 N N . ILE A 1 86 ? 14.312 -4.332 -5.719 1 98.62 86 ILE A N 1
ATOM 664 C CA . ILE A 1 86 ? 13.469 -5.496 -5.977 1 98.62 86 ILE A CA 1
ATOM 665 C C . ILE A 1 86 ? 12.039 -5.043 -6.262 1 98.62 86 ILE A C 1
ATOM 667 O O . ILE A 1 86 ? 11.398 -5.539 -7.195 1 98.62 86 ILE A O 1
ATOM 671 N N . CYS A 1 87 ? 11.531 -4.113 -5.516 1 98.81 87 CYS A N 1
ATOM 672 C CA . CYS A 1 87 ? 10.164 -3.623 -5.672 1 98.81 87 CYS A CA 1
ATOM 673 C C . CYS A 1 87 ? 10.016 -2.844 -6.973 1 98.81 87 CYS A C 1
ATOM 675 O O . CYS A 1 87 ? 8.984 -2.951 -7.648 1 98.81 87 CYS A O 1
ATOM 677 N N . TYR A 1 88 ? 10.984 -2.062 -7.328 1 98.69 88 TYR A N 1
ATOM 678 C CA . TYR A 1 88 ? 10.992 -1.376 -8.617 1 98.69 88 TYR A CA 1
ATOM 679 C C . TYR A 1 88 ? 10.867 -2.369 -9.766 1 98.69 88 TYR A C 1
ATOM 681 O O . TYR A 1 88 ? 10.016 -2.221 -10.641 1 98.69 88 TYR A O 1
ATOM 689 N N . ASP A 1 89 ? 11.75 -3.334 -9.75 1 98.75 89 ASP A N 1
ATOM 690 C CA . ASP A 1 89 ? 11.781 -4.336 -10.812 1 98.75 89 ASP A CA 1
ATOM 691 C C . ASP A 1 89 ? 10.492 -5.156 -10.828 1 98.75 89 ASP A C 1
ATOM 693 O O . ASP A 1 89 ? 10 -5.527 -11.898 1 98.75 89 ASP A O 1
ATOM 697 N N . PHE A 1 90 ? 9.984 -5.441 -9.641 1 98.88 90 PHE A N 1
ATOM 698 C CA . PHE A 1 90 ? 8.719 -6.168 -9.562 1 98.88 90 PHE A CA 1
ATOM 699 C C . PHE A 1 90 ? 7.609 -5.41 -10.273 1 98.88 90 PHE A C 1
ATOM 701 O O . PHE A 1 90 ? 6.859 -5.992 -11.062 1 98.88 90 PHE A O 1
ATOM 708 N N . ALA A 1 91 ? 7.492 -4.117 -9.992 1 98.81 91 ALA A N 1
ATOM 709 C CA . ALA A 1 91 ? 6.453 -3.297 -10.609 1 98.81 91 ALA A CA 1
ATOM 710 C C . ALA A 1 91 ? 6.602 -3.271 -12.125 1 98.81 91 ALA A C 1
ATOM 712 O O . ALA A 1 91 ? 5.609 -3.377 -12.859 1 98.81 91 ALA A O 1
ATOM 713 N N . ASP A 1 92 ? 7.805 -3.119 -12.492 1 98.69 92 ASP A N 1
ATOM 714 C CA . ASP A 1 92 ? 8.094 -3.109 -13.93 1 98.69 92 ASP A CA 1
ATOM 715 C C . ASP A 1 92 ? 7.68 -4.43 -14.578 1 98.69 92 ASP A C 1
ATOM 717 O O . ASP A 1 92 ? 7 -4.434 -15.602 1 98.69 92 ASP A O 1
ATOM 721 N N . ASN A 1 93 ? 8.047 -5.543 -14.023 1 98.81 93 ASN A N 1
ATOM 722 C CA . ASN A 1 93 ? 7.723 -6.863 -14.555 1 98.81 93 ASN A CA 1
ATOM 723 C C . ASN A 1 93 ? 6.227 -7.145 -14.492 1 98.81 93 ASN A C 1
ATOM 725 O O . ASN A 1 93 ? 5.668 -7.766 -15.391 1 98.81 93 ASN A O 1
ATOM 729 N N . PHE A 1 94 ? 5.555 -6.75 -13.406 1 98.88 94 PHE A N 1
ATOM 730 C CA . PHE A 1 94 ? 4.113 -6.922 -13.281 1 98.88 94 PHE A CA 1
ATOM 731 C C . PHE A 1 94 ? 3.383 -6.184 -14.398 1 98.88 94 PHE A C 1
ATOM 733 O O . PHE A 1 94 ? 2.471 -6.734 -15.016 1 98.88 94 PHE A O 1
ATOM 740 N N . GLN A 1 95 ? 3.777 -4.906 -14.562 1 98.69 95 GLN A N 1
ATOM 741 C CA . GLN A 1 95 ? 3.17 -4.113 -15.625 1 98.69 95 GLN A CA 1
ATOM 742 C C . GLN A 1 95 ? 3.359 -4.777 -16.984 1 98.69 95 GLN A C 1
ATOM 744 O O . GLN A 1 95 ? 2.453 -4.762 -17.828 1 98.69 95 GLN A O 1
ATOM 749 N N . GLU A 1 96 ? 4.531 -5.273 -17.234 1 98.56 96 GLU A N 1
ATOM 750 C CA . GLU A 1 96 ? 4.793 -5.969 -18.5 1 98.56 96 GLU A CA 1
ATOM 751 C C . GLU A 1 96 ? 3.9 -7.199 -18.641 1 98.56 96 GLU A C 1
ATOM 753 O O . GLU A 1 96 ? 3.357 -7.457 -19.719 1 98.56 96 GLU A O 1
ATOM 758 N N . GLU A 1 97 ? 3.752 -7.914 -17.594 1 98.69 97 GLU A N 1
ATOM 759 C CA . GLU A 1 97 ? 3.018 -9.18 -17.625 1 98.69 97 GLU A CA 1
ATOM 760 C C . GLU A 1 97 ? 1.513 -8.938 -17.719 1 98.69 97 GLU A C 1
ATOM 762 O O . GLU A 1 97 ? 0.814 -9.617 -18.469 1 98.69 97 GLU A O 1
ATOM 767 N N . PHE A 1 98 ? 1.013 -8 -16.953 1 98.69 98 PHE A N 1
ATOM 768 C CA . PHE A 1 98 ? -0.429 -7.836 -16.797 1 98.69 98 PHE A CA 1
ATOM 769 C C . PHE A 1 98 ? -0.907 -6.578 -17.516 1 98.69 98 PHE A C 1
ATOM 771 O O . PHE A 1 98 ? -2.109 -6.312 -17.578 1 98.69 98 PHE A O 1
ATOM 778 N N . ARG A 1 99 ? 0.029 -5.723 -17.953 1 98.12 99 ARG A N 1
ATOM 779 C CA . ARG A 1 99 ? -0.184 -4.578 -18.828 1 98.12 99 ARG A CA 1
ATOM 780 C C . ARG A 1 99 ? -0.535 -3.328 -18.031 1 98.12 99 ARG A C 1
ATOM 782 O O . ARG A 1 99 ? -0.668 -2.242 -18.594 1 98.12 99 ARG A O 1
ATOM 789 N N . SER A 1 100 ? -0.75 -3.455 -16.766 1 98.5 100 SER A N 1
ATOM 790 C CA . SER A 1 100 ? -1.021 -2.287 -15.938 1 98.5 100 SER A CA 1
ATOM 791 C C . SER A 1 100 ? -0.819 -2.604 -14.453 1 98.5 100 SER A C 1
ATOM 793 O O . SER A 1 100 ? -0.795 -3.771 -14.062 1 98.5 100 SER A O 1
ATOM 795 N N . LEU A 1 101 ? -0.648 -1.6 -13.672 1 98.69 101 LEU A N 1
ATOM 796 C CA . LEU A 1 101 ? -0.656 -1.699 -12.211 1 98.69 101 LEU A CA 1
ATOM 797 C C . LEU A 1 101 ? -1.967 -1.171 -11.641 1 98.69 101 LEU A C 1
ATOM 799 O O . LEU A 1 101 ? -2.18 -1.215 -10.422 1 98.69 101 LEU A O 1
ATOM 803 N N . VAL A 1 102 ? -2.836 -0.652 -12.438 1 98.44 102 VAL A N 1
ATOM 804 C CA . VAL A 1 102 ? -3.988 0.128 -12 1 98.44 102 VAL A CA 1
ATOM 805 C C . VAL A 1 102 ? -5.25 -0.731 -12.062 1 98.44 102 VAL A C 1
ATOM 807 O O . VAL A 1 102 ? -5.559 -1.312 -13.102 1 98.44 102 VAL A O 1
ATOM 810 N N . CYS A 1 103 ? -5.977 -0.724 -11.016 1 98.44 103 CYS A N 1
ATOM 811 C CA . CYS A 1 103 ? -7.148 -1.574 -10.836 1 98.44 103 CYS A CA 1
ATOM 812 C C . CYS A 1 103 ? -8.188 -1.312 -11.93 1 98.44 103 CYS A C 1
ATOM 814 O O . CYS A 1 103 ? -8.711 -2.25 -12.531 1 98.44 103 CYS A O 1
ATOM 816 N N . ARG A 1 104 ? -8.5 -0.043 -12.211 1 97.5 104 ARG A N 1
ATOM 817 C CA . ARG A 1 104 ? -9.539 0.308 -13.172 1 97.5 104 ARG A CA 1
ATOM 818 C C . ARG A 1 104 ? -9.172 -0.165 -14.578 1 97.5 104 ARG A C 1
ATOM 820 O O . ARG A 1 104 ? -10.047 -0.388 -15.414 1 97.5 104 ARG A O 1
ATOM 827 N N . GLU A 1 105 ? -7.922 -0.298 -14.859 1 98.12 105 GLU A N 1
ATOM 828 C CA . GLU A 1 105 ? -7.469 -0.795 -16.156 1 98.12 105 GLU A CA 1
ATOM 829 C C . GLU A 1 105 ? -7.484 -2.32 -16.203 1 98.12 105 GLU A C 1
ATOM 831 O O . GLU A 1 105 ? -7.805 -2.916 -17.234 1 98.12 105 GLU A O 1
ATOM 836 N N . LEU A 1 106 ? -7.152 -2.971 -15.094 1 98 106 LEU A N 1
ATOM 837 C CA . LEU A 1 106 ? -7.113 -4.426 -15 1 98 106 LEU A CA 1
ATOM 838 C C . LEU A 1 106 ? -8.516 -5 -14.867 1 98 106 LEU A C 1
ATOM 840 O O . LEU A 1 106 ? -8.766 -6.145 -15.266 1 98 106 LEU A O 1
ATOM 844 N N . ARG A 1 107 ? -9.336 -4.223 -14.25 1 95.94 107 ARG A N 1
ATOM 845 C CA . ARG A 1 107 ? -10.75 -4.535 -14.047 1 95.94 107 ARG A CA 1
ATOM 846 C C . ARG A 1 107 ? -11.633 -3.422 -14.602 1 95.94 107 ARG A C 1
ATOM 848 O O . ARG A 1 107 ? -12.305 -2.723 -13.836 1 95.94 107 ARG A O 1
ATOM 855 N N . PRO A 1 108 ? -11.766 -3.355 -15.891 1 94.5 108 PRO A N 1
ATOM 856 C CA . PRO A 1 108 ? -12.461 -2.223 -16.5 1 94.5 108 PRO A CA 1
ATOM 857 C C . PRO A 1 108 ? -13.953 -2.205 -16.188 1 94.5 108 PRO A C 1
ATOM 859 O O . PRO A 1 108 ? -14.602 -1.165 -16.312 1 94.5 108 PRO A O 1
ATOM 862 N N . GLU A 1 109 ? -14.492 -3.295 -15.719 1 93.94 109 GLU A N 1
ATOM 863 C CA . GLU A 1 109 ? -15.906 -3.359 -15.367 1 93.94 109 GLU A CA 1
ATOM 864 C C . GLU A 1 109 ? -16.188 -2.623 -14.062 1 93.94 109 GLU A C 1
ATOM 866 O O . GLU A 1 109 ? -17.344 -2.348 -13.734 1 93.94 109 GLU A O 1
ATOM 871 N N . GLY A 1 110 ? -15.117 -2.305 -13.359 1 92.88 110 GLY A N 1
ATOM 872 C CA . GLY A 1 110 ? -15.281 -1.655 -12.062 1 92.88 110 GLY A CA 1
ATOM 873 C C . GLY A 1 110 ? -15.883 -2.562 -11.016 1 92.88 110 G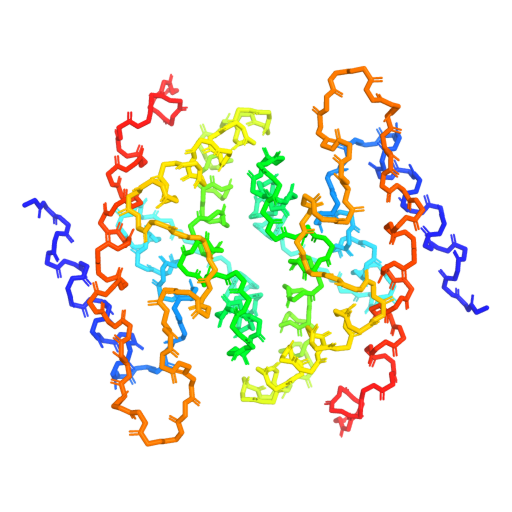LY A C 1
ATOM 874 O O . GLY A 1 110 ? -15.703 -3.781 -11.055 1 92.88 110 GLY A O 1
ATOM 875 N N . PHE A 1 111 ? -16.406 -1.937 -9.906 1 92.44 111 PHE A N 1
ATOM 876 C CA . PHE A 1 111 ? -17 -2.66 -8.789 1 92.44 111 PHE A CA 1
ATOM 877 C C . PHE A 1 111 ? -18.5 -2.395 -8.711 1 92.44 111 PHE A C 1
ATOM 879 O O . PHE A 1 111 ? -19 -1.987 -7.664 1 92.44 111 PHE A O 1
ATOM 886 N N . LYS A 1 112 ? -19.156 -2.674 -9.766 1 91.06 112 LYS A N 1
ATOM 887 C CA . LYS A 1 112 ? -20.609 -2.459 -9.82 1 91.06 112 LYS A CA 1
ATOM 888 C C . LYS A 1 112 ? -21.359 -3.594 -9.133 1 91.06 112 LYS A C 1
ATOM 890 O O . LYS A 1 112 ? -20.891 -4.73 -9.102 1 91.06 112 LYS A O 1
ATOM 895 N N . ASP A 1 113 ? -22.469 -3.246 -8.625 1 89.25 113 ASP A N 1
ATOM 896 C CA . ASP A 1 113 ? -23.266 -4.207 -7.867 1 89.25 113 ASP A CA 1
ATOM 897 C C . ASP A 1 113 ? -23.672 -5.387 -8.742 1 89.25 113 ASP A C 1
ATOM 899 O O . ASP A 1 113 ? -23.859 -6.5 -8.25 1 89.25 113 ASP A O 1
ATOM 903 N N . ASP A 1 114 ? -23.781 -5.168 -9.977 1 91.5 114 ASP A N 1
ATOM 904 C CA . ASP A 1 114 ? -24.25 -6.23 -10.859 1 91.5 114 ASP A CA 1
ATOM 905 C C . ASP A 1 114 ? -23.078 -7.051 -11.398 1 91.5 114 ASP A C 1
ATOM 907 O O . ASP A 1 114 ? -23.281 -8.008 -12.156 1 91.5 114 ASP A O 1
ATOM 911 N N . ASN A 1 115 ? -21.906 -6.773 -11.031 1 92.44 115 ASN A N 1
ATOM 912 C CA . ASN A 1 115 ? -20.781 -7.617 -11.383 1 92.44 115 ASN A CA 1
ATOM 913 C C . ASN A 1 115 ? -20.859 -8.992 -10.727 1 92.44 115 ASN A C 1
ATOM 915 O O . ASN A 1 115 ? -21.359 -9.109 -9.609 1 92.44 115 ASN A O 1
ATOM 919 N N . PRO A 1 116 ? -20.453 -10.031 -11.5 1 90.75 116 PRO A N 1
ATOM 920 C CA . PRO A 1 116 ? -20.266 -11.297 -10.781 1 90.75 116 PRO A CA 1
ATOM 921 C C . PRO A 1 116 ? -19.328 -11.164 -9.594 1 90.75 116 PRO A C 1
ATOM 923 O O . PRO A 1 116 ? -18.359 -10.391 -9.641 1 90.75 116 PRO A O 1
ATOM 926 N N . PRO A 1 117 ? -19.641 -11.883 -8.57 1 89.44 117 PRO A N 1
ATOM 927 C CA . PRO A 1 117 ? -18.734 -11.828 -7.426 1 89.44 117 PRO A CA 1
ATOM 928 C C . PRO A 1 117 ? -17.344 -12.344 -7.762 1 89.44 117 PRO A C 1
ATOM 930 O O . PRO A 1 117 ? -17.188 -13.242 -8.602 1 89.44 117 PRO A O 1
ATOM 933 N N . HIS 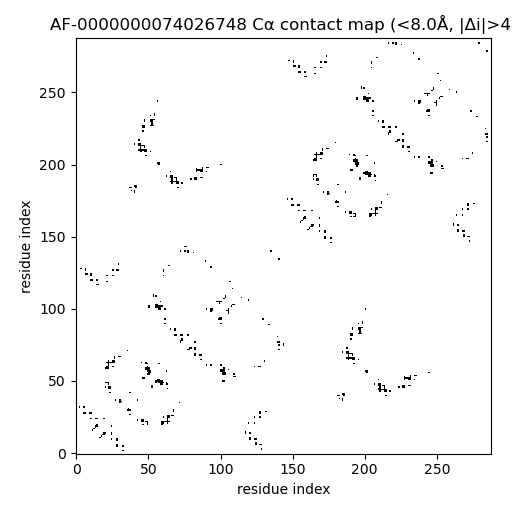A 1 118 ? -16.344 -11.734 -7.094 1 93.5 118 HIS A N 1
ATOM 934 C CA . HIS A 1 118 ? -14.945 -12.172 -7.145 1 93.5 118 HIS A CA 1
ATOM 935 C C . HIS A 1 118 ? -14.453 -12.281 -8.586 1 93.5 118 HIS A C 1
ATOM 937 O O . HIS A 1 118 ? -13.82 -13.266 -8.953 1 93.5 118 HIS A O 1
ATOM 943 N N . LEU A 1 119 ? -14.781 -11.297 -9.391 1 94 119 LEU A N 1
ATOM 944 C CA . LEU A 1 119 ? -14.383 -11.195 -10.789 1 94 119 LEU A CA 1
ATOM 945 C C . LEU A 1 119 ? -12.875 -11.32 -1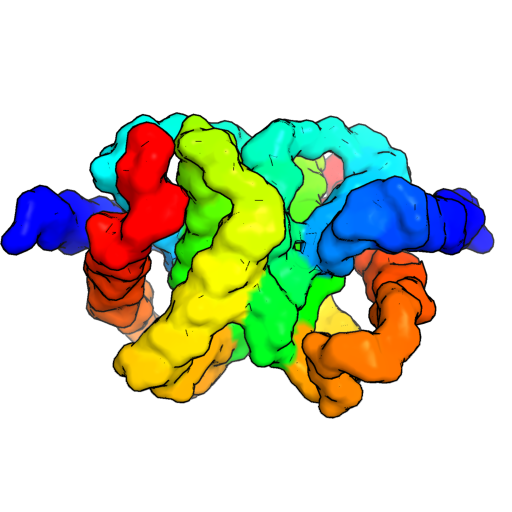0.938 1 94 119 LEU A C 1
ATOM 947 O O . LEU A 1 119 ? -12.383 -11.789 -11.969 1 94 119 LEU A O 1
ATOM 951 N N . CYS A 1 120 ? -12.172 -11.031 -9.922 1 96.5 120 CYS A N 1
ATOM 952 C CA . CYS A 1 120 ? -10.719 -10.953 -10.031 1 96.5 120 CYS A CA 1
ATOM 953 C C . CYS A 1 120 ? -10.07 -12.258 -9.594 1 96.5 120 CYS A C 1
ATOM 955 O O . CYS A 1 120 ? -8.844 -12.344 -9.484 1 96.5 120 CYS A O 1
ATOM 957 N N . GLU A 1 121 ? -10.812 -13.273 -9.375 1 97.94 121 GLU A N 1
ATOM 958 C CA . GLU A 1 121 ? -10.25 -14.508 -8.836 1 97.94 121 GLU A CA 1
ATOM 959 C C . GLU A 1 121 ? -9.156 -15.062 -9.742 1 97.94 121 GLU A C 1
ATOM 961 O O . GLU A 1 121 ? -8.062 -15.391 -9.281 1 97.94 121 GLU A O 1
ATOM 966 N N . ASP A 1 122 ? -9.445 -15.164 -11.047 1 97.88 122 ASP A N 1
ATOM 967 C CA . ASP A 1 122 ? -8.453 -15.711 -11.969 1 97.88 122 ASP A CA 1
ATOM 968 C C . ASP A 1 122 ? -7.219 -14.812 -12.039 1 97.88 122 ASP A C 1
ATOM 970 O O . ASP A 1 122 ? -6.09 -15.305 -12.062 1 97.88 122 ASP A O 1
ATOM 974 N N . LEU A 1 123 ? -7.484 -13.547 -12.133 1 98.38 123 LEU A N 1
ATOM 975 C CA . LEU A 1 123 ? -6.371 -12.602 -12.117 1 98.38 123 LEU A CA 1
ATOM 976 C C . LEU A 1 123 ? -5.531 -12.773 -10.852 1 98.38 123 LEU A C 1
ATOM 978 O O . LEU A 1 123 ? -4.301 -12.719 -10.906 1 98.38 123 LEU A O 1
ATOM 982 N N . THR A 1 124 ? -6.195 -12.922 -9.719 1 98.75 124 THR A N 1
ATOM 983 C CA . THR A 1 124 ? -5.516 -13.094 -8.438 1 98.75 124 THR A CA 1
ATOM 984 C C . THR A 1 124 ? -4.645 -14.344 -8.445 1 98.75 124 T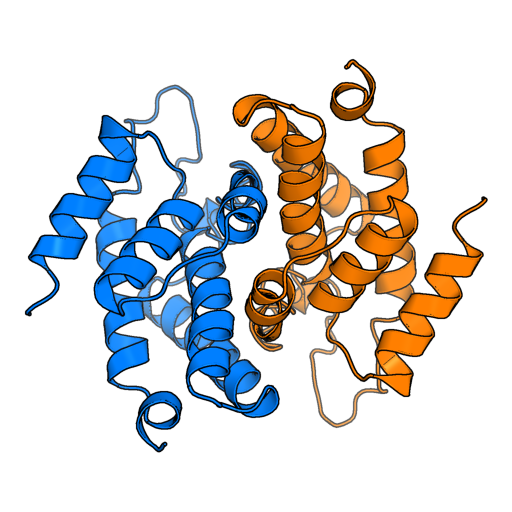HR A C 1
ATOM 986 O O . THR A 1 124 ? -3.488 -14.312 -8.023 1 98.75 124 THR A O 1
ATOM 989 N N . LYS A 1 125 ? -5.18 -15.445 -8.938 1 98.88 125 LYS A N 1
ATOM 990 C CA . LYS A 1 125 ? -4.402 -16.672 -9.016 1 98.88 125 LYS A CA 1
ATOM 991 C C . LYS A 1 125 ? -3.156 -16.484 -9.883 1 98.88 125 LYS A C 1
ATOM 993 O O . LYS A 1 125 ? -2.061 -16.891 -9.5 1 98.88 125 LYS A O 1
ATOM 998 N N . ARG A 1 126 ? -3.27 -15.852 -10.977 1 98.75 126 ARG A N 1
ATOM 999 C CA . ARG A 1 126 ? -2.146 -15.594 -11.867 1 98.75 126 ARG A CA 1
ATOM 1000 C C . ARG A 1 126 ? -1.136 -14.656 -11.227 1 98.75 126 ARG A C 1
ATOM 1002 O O . ARG A 1 126 ? 0.074 -14.836 -11.367 1 98.75 126 ARG A O 1
ATOM 1009 N N . ALA A 1 127 ? -1.639 -13.633 -10.57 1 98.81 127 ALA A N 1
ATOM 1010 C CA . ALA A 1 127 ? -0.761 -12.648 -9.93 1 98.81 127 ALA A CA 1
ATOM 1011 C C . ALA A 1 127 ? 0.025 -13.281 -8.789 1 98.81 127 ALA A C 1
ATOM 1013 O O . ALA A 1 127 ? 1.203 -12.977 -8.594 1 98.81 127 ALA A O 1
ATOM 1014 N N . VAL A 1 128 ? -0.663 -14.109 -7.992 1 98.88 128 VAL A N 1
ATOM 1015 C CA . VAL A 1 128 ? 0.048 -14.805 -6.922 1 98.88 128 VAL A CA 1
ATOM 1016 C C . VAL A 1 128 ? 1.151 -15.672 -7.512 1 98.88 128 VAL A C 1
ATOM 1018 O O . VAL A 1 128 ? 2.287 -15.664 -7.035 1 98.88 128 VAL A O 1
ATOM 1021 N N . LYS A 1 129 ? 0.804 -16.453 -8.5 1 98.75 129 LYS A N 1
ATOM 1022 C CA . LYS A 1 129 ? 1.795 -17.297 -9.164 1 98.75 129 LYS A CA 1
ATOM 1023 C C . LYS A 1 129 ? 2.961 -16.469 -9.688 1 98.75 129 LYS A C 1
ATOM 1025 O O . LYS A 1 129 ? 4.125 -16.844 -9.523 1 98.75 129 LYS A O 1
ATOM 1030 N N . PHE A 1 130 ? 2.664 -15.391 -10.32 1 98.75 130 PHE A N 1
ATOM 1031 C CA . PHE A 1 130 ? 3.676 -14.477 -10.836 1 98.75 130 PHE A CA 1
ATOM 1032 C C . PHE A 1 130 ? 4.605 -14.008 -9.719 1 98.75 130 PHE A C 1
ATOM 1034 O O . PHE A 1 130 ? 5.828 -14.031 -9.875 1 98.75 130 PHE A O 1
ATOM 1041 N N . THR A 1 131 ? 4.035 -13.594 -8.57 1 98.75 131 THR A N 1
ATOM 1042 C CA . THR A 1 131 ? 4.812 -13.062 -7.449 1 98.75 131 THR A CA 1
ATOM 1043 C C . THR A 1 131 ? 5.672 -14.164 -6.828 1 98.75 131 THR A C 1
ATOM 1045 O O . THR A 1 131 ? 6.832 -13.922 -6.477 1 98.75 131 THR A O 1
ATOM 1048 N N . VAL A 1 132 ? 5.105 -15.352 -6.676 1 98.44 132 VAL A N 1
ATOM 1049 C CA . VAL A 1 132 ? 5.863 -16.484 -6.148 1 98.44 132 VAL A CA 1
ATOM 1050 C C . VAL A 1 132 ? 7.082 -16.75 -7.031 1 98.44 132 VAL A C 1
ATOM 1052 O O . VAL A 1 132 ? 8.203 -16.891 -6.531 1 98.44 132 VAL A O 1
ATOM 1055 N N . ASN A 1 133 ? 6.836 -16.812 -8.336 1 97.81 133 ASN A N 1
ATOM 1056 C CA . ASN A 1 133 ? 7.93 -17.047 -9.273 1 97.81 133 ASN A CA 1
ATOM 1057 C C . ASN A 1 133 ? 8.969 -15.922 -9.211 1 97.81 133 ASN A C 1
ATOM 1059 O O . ASN A 1 133 ? 10.164 -16.188 -9.305 1 97.81 133 ASN A O 1
ATOM 1063 N N . TYR A 1 134 ? 8.484 -14.734 -9.094 1 98.25 134 TYR A N 1
ATOM 1064 C CA . TYR A 1 134 ? 9.391 -13.594 -9 1 98.25 134 TYR A CA 1
ATOM 1065 C C . TYR A 1 134 ? 10.32 -13.734 -7.801 1 98.25 134 TYR A C 1
ATOM 1067 O O . TYR A 1 134 ? 11.523 -13.492 -7.91 1 98.25 134 TYR A O 1
ATOM 1075 N N . ILE A 1 135 ? 9.758 -14.102 -6.652 1 97.81 135 ILE A N 1
ATOM 1076 C CA . ILE A 1 135 ? 10.523 -14.258 -5.414 1 97.81 135 ILE A CA 1
ATOM 1077 C C . ILE A 1 135 ? 11.492 -15.422 -5.551 1 97.81 135 ILE A C 1
ATOM 1079 O O . ILE A 1 135 ? 12.672 -15.297 -5.215 1 97.81 135 ILE A O 1
ATOM 1083 N N . MET A 1 136 ? 11.078 -16.547 -6.074 1 95.94 136 MET A N 1
ATOM 1084 C CA . MET A 1 136 ? 11.883 -17.766 -6.164 1 95.94 136 MET A CA 1
ATOM 1085 C C . MET A 1 136 ? 13.047 -17.578 -7.129 1 95.94 136 MET A C 1
ATOM 1087 O O . MET A 1 136 ? 14.109 -18.172 -6.941 1 95.94 136 MET A O 1
ATOM 1091 N N . ASN A 1 137 ? 12.844 -16.688 -8.07 1 95.62 137 ASN A N 1
ATOM 1092 C CA . ASN A 1 137 ? 13.867 -16.516 -9.102 1 95.62 137 ASN A CA 1
ATOM 1093 C C . ASN A 1 137 ? 14.734 -15.297 -8.836 1 95.62 137 ASN A C 1
ATOM 1095 O O . ASN A 1 137 ? 15.633 -14.984 -9.625 1 95.62 137 ASN A O 1
ATOM 1099 N N . ASN A 1 138 ? 14.398 -14.617 -7.789 1 94.56 138 ASN A N 1
ATOM 1100 C CA . ASN A 1 138 ? 15.18 -13.438 -7.461 1 94.56 138 ASN A CA 1
ATOM 1101 C C . ASN A 1 138 ? 16.406 -13.789 -6.629 1 94.56 138 ASN A C 1
ATOM 1103 O O . ASN A 1 138 ? 16.297 -14.242 -5.492 1 94.56 138 ASN A O 1
ATOM 1107 N N . ARG A 1 139 ? 17.594 -13.57 -7.117 1 89.12 139 ARG A N 1
ATOM 1108 C CA . ARG A 1 139 ? 18.844 -13.992 -6.523 1 89.12 139 ARG A CA 1
ATOM 1109 C C . ARG A 1 139 ? 19.141 -13.211 -5.246 1 89.12 139 ARG A C 1
ATOM 1111 O O . ARG A 1 139 ? 19.891 -13.672 -4.387 1 89.12 139 ARG A O 1
ATOM 1118 N N . ASP A 1 140 ? 18.562 -12.031 -5.16 1 88.12 140 ASP A N 1
ATOM 1119 C CA . ASP A 1 140 ? 18.828 -11.203 -3.99 1 88.12 140 ASP A CA 1
ATOM 1120 C C . ASP A 1 140 ? 18.203 -11.797 -2.736 1 88.12 140 ASP A C 1
ATOM 1122 O O . ASP A 1 140 ? 18.594 -11.469 -1.616 1 88.12 140 ASP A O 1
ATOM 1126 N N . PHE A 1 141 ? 17.188 -12.586 -2.859 1 87.5 141 PHE A N 1
ATOM 1127 C CA . PHE A 1 141 ? 16.562 -13.242 -1.715 1 87.5 141 PHE A CA 1
ATOM 1128 C C . PHE A 1 141 ? 17.312 -14.508 -1.331 1 87.5 141 PHE A C 1
ATOM 1130 O O . PHE A 1 141 ? 17.172 -15 -0.212 1 87.5 141 PHE A O 1
ATOM 1137 N N . THR A 1 142 ? 17.984 -15.242 -2.213 1 69.31 142 THR A N 1
ATOM 1138 C CA . THR A 1 142 ? 18.641 -16.516 -1.999 1 69.31 142 THR A CA 1
ATOM 1139 C C . THR A 1 142 ? 20.094 -16.312 -1.562 1 69.31 142 THR A C 1
ATOM 1141 O O . THR A 1 142 ? 20.734 -17.234 -1.036 1 69.31 142 THR A O 1
ATOM 1144 N N . SER A 1 143 ? 20.688 -15.234 -1.938 1 53.97 143 SER A N 1
ATOM 1145 C CA . SER A 1 143 ? 22.125 -15.125 -1.717 1 53.97 143 SER A CA 1
ATOM 1146 C C . SER A 1 143 ? 22.453 -15.109 -0.228 1 53.97 143 SER A C 1
ATOM 1148 O O . SER A 1 143 ? 23.625 -15.172 0.154 1 53.97 143 SER A O 1
ATOM 1150 N N . ASN A 1 144 ? 21.516 -15.031 0.803 1 44.06 144 ASN A N 1
ATOM 1151 C CA . ASN A 1 144 ? 22.219 -15.133 2.078 1 44.06 144 ASN A CA 1
ATOM 1152 C C . ASN A 1 144 ? 22.359 -16.578 2.527 1 44.06 144 ASN A C 1
ATOM 1154 O O . ASN A 1 144 ? 21.422 -17.375 2.406 1 44.06 144 ASN A O 1
ATOM 1158 N N . MET B 1 1 ? -2.352 25.484 13.844 1 56.97 1 MET B N 1
ATOM 1159 C CA . MET B 1 1 ? -2.975 24.188 14.133 1 56.97 1 MET B CA 1
ATOM 1160 C C . MET B 1 1 ? -1.984 23.25 14.805 1 56.97 1 MET B C 1
ATOM 1162 O O . MET B 1 1 ? -0.776 23.344 14.586 1 56.97 1 MET B O 1
ATOM 1166 N N . LYS B 1 2 ? -2.387 22.594 15.93 1 77.25 2 LYS B N 1
ATOM 1167 C CA . LYS B 1 2 ? -1.621 21.891 16.953 1 77.25 2 LYS B CA 1
ATOM 1168 C C . LYS B 1 2 ? -0.692 20.859 16.344 1 77.25 2 LYS B C 1
ATOM 1170 O O . LYS B 1 2 ? 0.382 20.578 16.875 1 77.25 2 LYS B O 1
ATOM 1175 N N . PHE B 1 3 ? -0.81 20.594 15.008 1 94.06 3 PHE B N 1
ATOM 1176 C CA . PHE B 1 3 ? 0.044 19.5 14.531 1 94.06 3 PHE B CA 1
ATOM 1177 C C . PHE B 1 3 ? 0.997 20 13.453 1 94.06 3 PHE B C 1
ATOM 1179 O O . PHE B 1 3 ? 1.849 19.25 12.977 1 94.06 3 PHE B O 1
ATOM 1186 N N . LYS B 1 4 ? 0.881 21.25 13.078 1 95.5 4 LYS B N 1
ATOM 1187 C CA . LYS B 1 4 ? 1.696 21.797 11.992 1 95.5 4 LYS B CA 1
ATOM 1188 C C . LYS B 1 4 ? 3.184 21.703 12.32 1 95.5 4 LYS B C 1
ATOM 1190 O O . LYS B 1 4 ? 3.988 21.328 11.469 1 95.5 4 LYS B O 1
ATOM 1195 N N . GLU B 1 5 ? 3.502 22.031 13.477 1 95.94 5 GLU B N 1
ATOM 1196 C CA . GLU B 1 5 ? 4.898 22 13.891 1 95.94 5 GLU B CA 1
ATOM 1197 C C . GLU B 1 5 ? 5.441 20.578 13.875 1 95.94 5 GLU B C 1
ATOM 1199 O O . GLU B 1 5 ? 6.574 20.344 13.453 1 95.94 5 GLU B O 1
ATOM 1204 N N . ILE B 1 6 ? 4.656 19.641 14.367 1 97.62 6 ILE B N 1
ATOM 1205 C CA . ILE B 1 6 ? 5.051 18.25 14.359 1 97.62 6 ILE B CA 1
ATOM 1206 C C . ILE B 1 6 ? 5.289 17.781 12.922 1 97.62 6 ILE B C 1
ATOM 1208 O O . ILE B 1 6 ? 6.301 17.141 12.633 1 97.62 6 ILE B O 1
ATOM 1212 N N . ILE B 1 7 ? 4.391 18.156 12.055 1 98.62 7 ILE B N 1
ATOM 1213 C CA . ILE B 1 7 ? 4.473 17.75 10.656 1 98.62 7 ILE B CA 1
ATOM 1214 C C . ILE B 1 7 ? 5.742 18.312 10.031 1 98.62 7 ILE B C 1
ATOM 1216 O O . ILE B 1 7 ? 6.523 17.578 9.414 1 98.62 7 ILE B O 1
ATOM 1220 N N . ASP B 1 8 ? 5.941 19.609 10.219 1 98.31 8 ASP B N 1
ATOM 1221 C CA . ASP B 1 8 ? 7.105 20.266 9.625 1 98.31 8 ASP B CA 1
ATOM 1222 C C . ASP B 1 8 ? 8.406 19.641 10.141 1 98.31 8 ASP B C 1
ATOM 1224 O O . ASP B 1 8 ? 9.305 19.344 9.352 1 98.31 8 ASP B O 1
ATOM 1228 N N . GLU B 1 9 ? 8.477 19.391 11.352 1 98.25 9 GLU B N 1
ATOM 1229 C CA . GLU B 1 9 ? 9.695 18.891 11.977 1 98.25 9 GLU B CA 1
ATOM 1230 C C . GLU B 1 9 ? 9.93 17.422 11.617 1 98.25 9 GLU B C 1
ATOM 1232 O O . GLU B 1 9 ? 11.039 17.047 11.242 1 98.25 9 GLU B O 1
ATOM 1237 N N . ARG B 1 10 ? 8.953 16.625 11.75 1 98.5 10 ARG B N 1
ATOM 1238 C CA . ARG B 1 10 ? 9.109 15.188 11.531 1 98.5 10 ARG B CA 1
ATOM 1239 C C . ARG B 1 10 ? 9.406 14.891 10.07 1 98.5 10 ARG B C 1
ATOM 1241 O O . ARG B 1 10 ? 10.289 14.086 9.758 1 98.5 10 ARG B O 1
ATOM 1248 N N . VAL B 1 11 ? 8.633 15.531 9.188 1 98.75 11 VAL B N 1
ATOM 1249 C CA . VAL B 1 11 ? 8.875 15.273 7.766 1 98.75 11 VAL B CA 1
ATOM 1250 C C . VAL B 1 11 ? 10.312 15.641 7.406 1 98.75 11 VAL B C 1
ATOM 1252 O O . VAL B 1 11 ? 11.008 14.867 6.742 1 98.75 11 VAL B O 1
ATOM 1255 N N . HIS B 1 12 ? 10.695 16.812 7.859 1 98.5 12 HIS B N 1
ATOM 1256 C CA . HIS B 1 12 ? 12.062 17.234 7.594 1 98.5 12 HIS B CA 1
ATOM 1257 C C . HIS B 1 12 ? 13.062 16.234 8.172 1 98.5 12 HIS B C 1
ATOM 1259 O O . HIS B 1 12 ? 13.977 15.797 7.477 1 98.5 12 HIS B O 1
ATOM 1265 N N . ASP B 1 13 ? 12.945 15.828 9.445 1 98.62 13 ASP B N 1
ATOM 1266 C CA . ASP B 1 13 ? 13.875 14.93 10.117 1 98.62 13 ASP B CA 1
ATOM 1267 C C . ASP B 1 13 ? 13.906 13.562 9.445 1 98.62 13 ASP B C 1
ATOM 1269 O O . ASP B 1 13 ? 14.977 12.992 9.211 1 98.62 13 ASP B O 1
ATOM 1273 N N . TYR B 1 14 ? 12.758 13.039 9.109 1 98.69 14 TYR B N 1
ATOM 1274 C CA . TYR B 1 14 ? 12.68 11.711 8.508 1 98.69 14 TYR B CA 1
ATOM 1275 C C . TYR B 1 14 ? 13.336 11.703 7.133 1 98.69 14 TYR B C 1
ATOM 1277 O O . TYR B 1 14 ? 13.969 10.711 6.75 1 98.69 14 TYR B O 1
ATOM 1285 N N . TYR B 1 15 ? 13.156 12.82 6.426 1 98.12 15 TYR B N 1
ATOM 1286 C CA . TYR B 1 15 ? 13.781 12.898 5.105 1 98.12 15 TYR B CA 1
ATOM 1287 C C . TYR B 1 15 ? 15.273 13.148 5.223 1 98.12 15 TYR B C 1
ATOM 1289 O O . TYR B 1 15 ? 16.078 12.43 4.625 1 98.12 15 TYR B O 1
ATOM 1297 N N . TRP B 1 16 ? 15.664 14.07 6.008 1 97.88 16 TRP B N 1
ATOM 1298 C CA . TRP B 1 16 ? 17.016 14.602 5.914 1 97.88 16 TRP B CA 1
ATOM 1299 C C . TRP B 1 16 ? 17.938 13.906 6.914 1 97.88 16 TRP B C 1
ATOM 1301 O O . TRP B 1 16 ? 19.141 13.773 6.668 1 97.88 16 TRP B O 1
ATO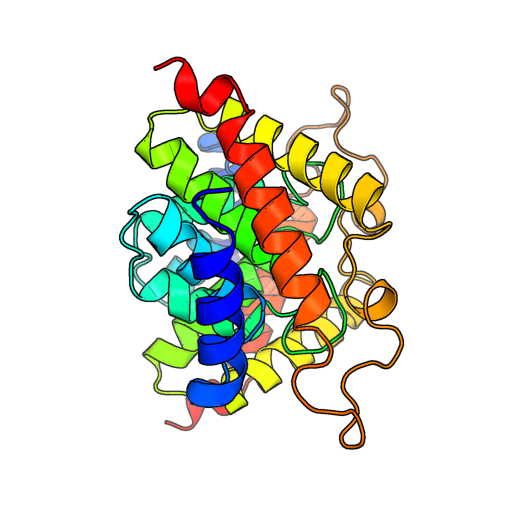M 1311 N N . LYS B 1 17 ? 17.438 13.445 8 1 98.06 17 LYS B N 1
ATOM 1312 C CA . LYS B 1 17 ? 18.281 12.812 9.008 1 98.06 17 LYS B CA 1
ATOM 1313 C C . LYS B 1 17 ? 18.219 11.289 8.906 1 98.06 17 LYS B C 1
ATOM 1315 O O . LYS B 1 17 ? 19.203 10.602 9.133 1 98.06 17 LYS B O 1
ATOM 1320 N N . GLU B 1 18 ? 17.047 10.766 8.516 1 97.38 18 GLU B N 1
ATOM 1321 C CA . GLU B 1 18 ? 16.875 9.312 8.531 1 97.38 18 GLU B CA 1
ATOM 1322 C C . GLU B 1 18 ? 16.734 8.758 7.117 1 97.38 18 GLU B C 1
ATOM 1324 O O . GLU B 1 18 ? 16.75 7.547 6.914 1 97.38 18 GLU B O 1
ATOM 1329 N N . ASP B 1 19 ? 16.516 9.625 6.141 1 96.62 19 ASP B N 1
ATOM 1330 C CA . ASP B 1 19 ? 16.406 9.25 4.734 1 96.62 19 ASP B CA 1
ATOM 1331 C C . ASP B 1 19 ? 15.297 8.219 4.531 1 96.62 19 ASP B C 1
ATOM 1333 O O . ASP B 1 19 ? 15.5 7.211 3.855 1 96.62 19 ASP B O 1
ATOM 1337 N N . LEU B 1 20 ? 14.164 8.445 5.133 1 97.5 20 LEU B N 1
ATOM 1338 C CA . LEU B 1 20 ? 13.016 7.562 4.992 1 97.5 20 LEU B CA 1
ATOM 1339 C C . LEU B 1 20 ? 12.203 7.918 3.752 1 97.5 20 LEU B C 1
ATOM 1341 O O . LEU B 1 20 ? 12.156 9.078 3.346 1 97.5 20 LEU B O 1
ATOM 1345 N N . ASN B 1 21 ? 11.57 6.887 3.168 1 97.44 21 ASN B N 1
ATOM 1346 C CA . ASN B 1 21 ? 10.711 7.145 2.018 1 97.44 21 ASN B CA 1
ATOM 1347 C C . ASN B 1 21 ? 9.391 7.777 2.438 1 97.44 21 ASN B C 1
ATOM 1349 O O . ASN B 1 21 ? 9.086 7.852 3.629 1 97.44 21 ASN B O 1
ATOM 1353 N N . CYS B 1 22 ? 8.633 8.211 1.48 1 98.38 22 CYS B N 1
ATOM 1354 C CA . CYS B 1 22 ? 7.43 8.992 1.716 1 98.38 22 CYS B CA 1
ATOM 1355 C C . CYS B 1 22 ? 6.367 8.164 2.426 1 98.38 22 CYS B C 1
ATOM 1357 O O . CYS B 1 22 ? 5.621 8.68 3.258 1 98.38 22 CYS B O 1
ATOM 1359 N N . ALA B 1 23 ? 6.223 6.875 2.1 1 98.75 23 ALA B N 1
ATOM 1360 C CA . ALA B 1 23 ? 5.23 6.023 2.75 1 98.75 23 ALA B CA 1
ATOM 1361 C C . ALA B 1 23 ? 5.535 5.863 4.238 1 98.75 23 ALA B C 1
ATOM 1363 O O . ALA B 1 23 ? 4.652 6.039 5.078 1 98.75 23 ALA B O 1
ATOM 1364 N N . THR B 1 24 ? 6.781 5.488 4.559 1 98.81 24 THR B N 1
ATOM 1365 C CA . THR B 1 24 ? 7.199 5.324 5.945 1 98.81 24 THR B CA 1
ATOM 1366 C C . THR B 1 24 ? 7.062 6.637 6.711 1 98.81 24 THR B C 1
ATOM 1368 O O . THR B 1 24 ? 6.613 6.645 7.859 1 98.81 24 THR B O 1
ATOM 1371 N N . THR B 1 25 ? 7.441 7.715 6.09 1 98.88 25 THR B N 1
ATOM 1372 C CA . THR B 1 25 ? 7.32 9.031 6.703 1 98.88 25 THR B CA 1
ATOM 1373 C C . THR B 1 25 ? 5.863 9.336 7.051 1 98.88 25 THR B C 1
ATOM 1375 O O . THR B 1 25 ? 5.566 9.789 8.156 1 98.88 25 THR B O 1
ATOM 1378 N N . MET B 1 26 ? 4.949 9.141 6.125 1 98.94 26 MET B N 1
ATOM 1379 C CA . MET B 1 26 ? 3.52 9.312 6.371 1 98.94 26 MET B CA 1
ATOM 1380 C C . MET B 1 26 ? 3.068 8.484 7.57 1 98.94 26 MET B C 1
ATOM 1382 O O . MET B 1 26 ? 2.459 9.008 8.5 1 98.94 26 MET B O 1
ATOM 1386 N N . LEU B 1 27 ? 3.418 7.188 7.555 1 98.94 27 LEU B N 1
ATOM 1387 C CA . LEU B 1 27 ? 3.004 6.258 8.602 1 98.94 27 LEU B CA 1
ATOM 1388 C C . LEU B 1 27 ? 3.52 6.703 9.961 1 98.94 27 LEU B C 1
ATOM 1390 O O . LEU B 1 27 ? 2.75 6.785 10.922 1 98.94 27 LEU B O 1
ATOM 1394 N N . LYS B 1 28 ? 4.777 7.008 10.047 1 98.88 28 LYS B N 1
ATOM 1395 C CA . LYS B 1 28 ? 5.383 7.359 11.328 1 98.88 28 LYS B CA 1
ATOM 1396 C C . LYS B 1 28 ? 4.84 8.688 11.844 1 98.88 28 LYS B C 1
ATOM 1398 O O . LYS B 1 28 ? 4.609 8.844 13.039 1 98.88 28 LYS B O 1
ATOM 1403 N N . THR B 1 29 ? 4.699 9.648 10.953 1 98.88 29 THR B N 1
ATOM 1404 C CA . THR B 1 29 ? 4.199 10.953 11.367 1 98.88 29 THR B CA 1
ATOM 1405 C C . THR B 1 29 ? 2.762 10.852 11.875 1 98.88 29 THR B C 1
ATOM 1407 O O . THR B 1 29 ? 2.43 11.383 12.938 1 98.88 29 THR B O 1
ATOM 1410 N N . LEU B 1 30 ? 1.895 10.172 11.141 1 98.81 30 LEU B N 1
ATOM 1411 C CA . LEU B 1 30 ? 0.516 9.977 11.578 1 98.81 30 LEU B CA 1
ATOM 1412 C C . LEU B 1 30 ? 0.466 9.203 12.891 1 98.81 30 LEU B C 1
ATOM 1414 O O . LEU B 1 30 ? -0.34 9.516 13.773 1 98.81 30 LEU B O 1
ATOM 1418 N N . ALA B 1 31 ? 1.307 8.195 12.977 1 98.75 31 ALA B N 1
ATOM 1419 C CA . ALA B 1 31 ? 1.336 7.387 14.188 1 98.75 31 ALA B CA 1
ATOM 1420 C C . ALA B 1 31 ? 1.648 8.25 15.414 1 98.75 31 ALA B C 1
ATOM 1422 O O . ALA B 1 31 ? 1.062 8.055 16.484 1 98.75 31 ALA B O 1
ATOM 1423 N N . GLU B 1 32 ? 2.607 9.109 15.258 1 98.56 32 GLU B N 1
ATOM 1424 C CA . GLU B 1 32 ? 2.947 10.016 16.344 1 98.56 32 GLU B CA 1
ATOM 1425 C C . GLU B 1 32 ? 1.779 10.938 16.688 1 98.56 32 GLU B C 1
ATOM 1427 O O . GLU B 1 32 ? 1.421 11.086 17.859 1 98.56 32 GLU B O 1
ATOM 1432 N N . ILE B 1 33 ? 1.171 11.555 15.695 1 98.38 33 ILE B N 1
ATOM 1433 C CA . ILE B 1 33 ? 0.113 12.547 15.883 1 98.38 33 ILE B CA 1
ATOM 1434 C C . ILE B 1 33 ? -1.089 11.891 16.562 1 98.38 33 ILE B C 1
ATOM 1436 O O . ILE B 1 33 ? -1.703 12.484 17.453 1 98.38 33 ILE B O 1
ATOM 1440 N N . PHE B 1 34 ? -1.405 10.688 16.203 1 97.81 34 PHE B N 1
ATOM 1441 C CA . PHE B 1 34 ? -2.609 10.031 16.703 1 97.81 34 PHE B CA 1
ATOM 1442 C C . PHE B 1 34 ? -2.264 9.031 17.797 1 97.81 34 PHE B C 1
ATOM 1444 O O . PHE B 1 34 ? -3.121 8.258 18.234 1 97.81 34 PHE B O 1
ATOM 1451 N N . GLU B 1 35 ? -0.971 8.969 18.188 1 97.62 35 GLU B N 1
ATOM 1452 C CA . GLU B 1 35 ? -0.476 8.18 19.312 1 97.62 35 GLU B CA 1
ATOM 1453 C C . GLU B 1 35 ? -0.772 6.695 19.109 1 97.62 35 GLU B C 1
ATOM 1455 O O . GLU B 1 35 ? -1.342 6.043 19.984 1 97.62 35 GLU B O 1
ATOM 1460 N N . ILE B 1 36 ? -0.406 6.195 17.984 1 98.12 36 ILE B N 1
ATOM 1461 C CA . ILE B 1 36 ? -0.531 4.789 17.625 1 98.12 36 ILE B CA 1
ATOM 1462 C C . ILE B 1 36 ? 0.854 4.148 17.547 1 98.12 36 ILE B C 1
ATOM 1464 O O . ILE B 1 36 ? 1.775 4.719 16.969 1 98.12 36 ILE B O 1
ATOM 1468 N N . LYS B 1 37 ? 0.981 3.039 18.203 1 98.12 37 LYS B N 1
ATOM 1469 C CA . LYS B 1 37 ? 2.217 2.273 18.062 1 98.12 37 LYS B CA 1
ATOM 1470 C C . LYS B 1 37 ? 2.174 1.392 16.812 1 98.12 37 LYS B C 1
ATOM 1472 O O . LYS B 1 37 ? 1.284 0.549 16.672 1 98.12 37 LYS B O 1
ATOM 1477 N N . LEU B 1 38 ? 3.098 1.524 15.953 1 98.62 38 LEU B N 1
ATOM 1478 C CA . LEU B 1 38 ? 3.203 0.702 14.75 1 98.62 38 LEU B CA 1
ATOM 1479 C C . LEU B 1 38 ? 4.051 -0.539 15.016 1 98.62 38 LEU B C 1
ATOM 1481 O O . LEU B 1 38 ? 5.129 -0.447 15.602 1 98.62 38 LEU B O 1
ATOM 1485 N N . GLU B 1 39 ? 3.57 -1.641 14.602 1 98.44 39 GLU B N 1
ATOM 1486 C CA . GLU B 1 39 ? 4.371 -2.861 14.656 1 98.44 39 GLU B CA 1
ATOM 1487 C C . GLU B 1 39 ? 5.5 -2.83 13.633 1 98.44 39 GLU B C 1
ATOM 1489 O O . GLU B 1 39 ? 5.391 -2.168 12.602 1 98.44 39 GLU B O 1
ATOM 1494 N N . SER B 1 40 ? 6.559 -3.578 13.875 1 97.69 40 SER B N 1
ATOM 1495 C CA . SER B 1 40 ? 7.781 -3.488 13.086 1 97.69 40 SER B CA 1
ATOM 1496 C C . SER B 1 40 ? 7.531 -3.889 11.633 1 97.69 40 SER B C 1
ATOM 1498 O O . SER B 1 40 ? 8.109 -3.305 10.719 1 97.69 40 SER B O 1
ATOM 1500 N N . GLN B 1 41 ? 6.676 -4.855 11.461 1 98.56 41 GLN B N 1
ATOM 1501 C CA . GLN B 1 41 ? 6.426 -5.348 10.109 1 98.56 41 GLN B CA 1
ATOM 1502 C C . GLN B 1 41 ? 5.789 -4.266 9.242 1 98.56 41 GLN B C 1
ATOM 1504 O O . GLN B 1 41 ? 5.887 -4.309 8.008 1 98.56 41 GLN B O 1
ATOM 1509 N N . ILE B 1 42 ? 5.047 -3.326 9.891 1 98.88 42 ILE B N 1
ATOM 1510 C CA . ILE B 1 42 ? 4.438 -2.238 9.133 1 98.88 42 ILE B CA 1
ATOM 1511 C C . ILE B 1 42 ? 5.523 -1.396 8.477 1 98.88 42 ILE B C 1
ATOM 1513 O O . ILE B 1 42 ? 5.398 -1.017 7.305 1 98.88 42 ILE B O 1
ATOM 1517 N N . ILE B 1 43 ? 6.617 -1.17 9.203 1 98.75 43 ILE B N 1
ATOM 1518 C CA . ILE B 1 43 ? 7.73 -0.39 8.672 1 98.75 43 ILE B CA 1
ATOM 1519 C C . ILE B 1 43 ? 8.414 -1.168 7.551 1 98.75 43 ILE B C 1
ATOM 1521 O O . ILE B 1 43 ? 8.719 -0.608 6.496 1 98.75 43 ILE B O 1
ATOM 1525 N N . ASP B 1 44 ? 8.617 -2.445 7.766 1 98.81 44 ASP B N 1
ATOM 1526 C CA . ASP B 1 44 ? 9.219 -3.297 6.746 1 98.81 44 ASP B CA 1
ATOM 1527 C C . ASP B 1 44 ? 8.367 -3.316 5.477 1 98.81 44 ASP B C 1
ATOM 1529 O O . ASP B 1 44 ? 8.906 -3.246 4.367 1 98.81 44 ASP B O 1
ATOM 1533 N N . SER B 1 45 ? 7.062 -3.393 5.602 1 98.88 45 SER B N 1
ATOM 1534 C CA . SER B 1 45 ? 6.145 -3.514 4.477 1 98.88 45 SER B CA 1
ATOM 1535 C C . SER B 1 45 ? 6.121 -2.238 3.643 1 98.88 45 SER B C 1
ATOM 1537 O O . SER B 1 45 ? 5.723 -2.258 2.477 1 98.88 45 SER B O 1
ATOM 1539 N N . ALA B 1 46 ? 6.547 -1.131 4.246 1 98.81 46 ALA B N 1
ATOM 1540 C CA . ALA B 1 46 ? 6.434 0.162 3.574 1 98.81 46 ALA B CA 1
ATOM 1541 C C . ALA B 1 46 ? 7.711 0.5 2.812 1 98.81 46 ALA B C 1
ATOM 1543 O O . ALA B 1 46 ? 7.766 1.496 2.09 1 98.81 46 ALA B O 1
ATOM 1544 N N . ILE B 1 47 ? 8.711 -0.309 2.873 1 98.56 47 ILE B N 1
ATOM 1545 C CA . ILE B 1 47 ? 10.047 -0.03 2.346 1 98.56 47 ILE B CA 1
ATOM 1546 C C . ILE B 1 47 ? 9.961 0.232 0.844 1 98.56 47 ILE B C 1
ATOM 1548 O O . ILE B 1 47 ? 10.617 1.145 0.33 1 98.56 47 ILE B O 1
ATOM 1552 N N . GLY B 1 48 ? 9.148 -0.54 0.127 1 97.38 48 GLY B N 1
ATOM 1553 C CA . GLY B 1 48 ? 9.055 -0.394 -1.317 1 97.38 48 GLY B CA 1
ATOM 1554 C C . GLY B 1 48 ? 7.828 0.373 -1.765 1 97.38 48 GLY B C 1
ATOM 1555 O O . GLY B 1 48 ? 7.523 0.429 -2.959 1 97.38 48 GLY B O 1
ATOM 1556 N N . MET B 1 49 ? 7.102 1.048 -0.781 1 97.62 49 MET B N 1
ATOM 1557 C CA . MET B 1 49 ? 5.805 1.648 -1.079 1 97.62 49 MET B CA 1
ATOM 1558 C C . MET B 1 49 ? 5.949 3.135 -1.39 1 97.62 49 MET B C 1
ATOM 1560 O O . MET B 1 49 ? 5.07 3.932 -1.057 1 97.62 49 MET B O 1
ATOM 1564 N N . HIS B 1 50 ? 6.934 3.615 -1.876 1 95.31 50 HIS B N 1
ATOM 1565 C CA . HIS B 1 50 ? 7.105 4.965 -2.404 1 95.31 50 HIS B CA 1
ATOM 1566 C C . HIS B 1 50 ? 7.074 4.965 -3.93 1 95.31 50 HIS B C 1
ATOM 1568 O O . HIS B 1 50 ? 8.031 5.402 -4.574 1 95.31 50 HIS B O 1
ATOM 1574 N N . GLY B 1 51 ? 5.867 4.613 -4.438 1 95.5 51 GLY B N 1
ATOM 1575 C CA . GLY B 1 51 ? 5.668 4.531 -5.875 1 95.5 51 GLY B CA 1
ATOM 1576 C C . GLY B 1 51 ? 6.195 3.244 -6.477 1 95.5 51 GLY B C 1
ATOM 1577 O O . GLY B 1 51 ? 6.465 3.18 -7.68 1 95.5 51 GLY B O 1
ATOM 1578 N N . ALA B 1 52 ? 6.375 2.172 -5.598 1 97.5 52 ALA B N 1
ATOM 1579 C CA . ALA B 1 52 ? 6.934 0.875 -5.973 1 97.5 52 ALA B CA 1
ATOM 1580 C C . ALA B 1 52 ? 8.43 0.985 -6.25 1 97.5 52 ALA B C 1
ATOM 1582 O O . ALA B 1 52 ? 8.891 0.682 -7.355 1 97.5 52 ALA B O 1
ATOM 1583 N N . GLY B 1 53 ? 9.133 1.427 -5.18 1 97.31 53 GLY B N 1
ATOM 1584 C CA . GLY B 1 53 ? 10.578 1.555 -5.262 1 97.31 53 GLY B CA 1
ATOM 1585 C C . GLY B 1 53 ? 11.031 2.605 -6.258 1 97.31 53 GLY B C 1
ATOM 1586 O O . GLY B 1 53 ? 11.906 2.346 -7.09 1 97.31 53 GLY B O 1
ATOM 1587 N N . LYS B 1 54 ? 10.258 3.764 -6.371 1 96.56 54 LYS B N 1
ATOM 1588 C CA . LYS B 1 54 ? 10.594 4.883 -7.246 1 96.56 54 LYS B CA 1
ATOM 1589 C C . LYS B 1 54 ? 10.227 4.578 -8.695 1 96.56 54 LYS B C 1
ATOM 1591 O O . LYS B 1 54 ? 10.68 5.266 -9.617 1 96.56 54 LYS B O 1
ATOM 1596 N N . PHE B 1 55 ? 9.422 3.631 -8.953 1 98.06 55 PHE B N 1
ATOM 1597 C CA . PHE B 1 55 ? 8.938 3.291 -10.281 1 98.06 55 PHE B CA 1
ATOM 1598 C C . PHE B 1 55 ? 8.023 4.383 -10.82 1 98.06 55 PHE B C 1
ATOM 1600 O O . PHE B 1 55 ? 7.902 4.562 -12.031 1 98.06 55 PHE B O 1
ATOM 1607 N N . GLY B 1 56 ? 7.473 5.121 -9.914 1 97.81 56 GLY B N 1
ATOM 1608 C CA . GLY B 1 56 ? 6.535 6.168 -10.297 1 97.81 56 GLY B CA 1
ATOM 1609 C C . GLY B 1 56 ? 5.09 5.703 -10.297 1 97.81 56 GLY B C 1
ATOM 1610 O O . GLY B 1 56 ? 4.242 6.309 -10.953 1 97.81 56 GLY B O 1
ATOM 1611 N N . ALA B 1 57 ? 4.84 4.648 -9.609 1 98.19 57 ALA B N 1
ATOM 1612 C CA . ALA B 1 57 ? 3.494 4.094 -9.477 1 98.19 57 ALA B CA 1
ATOM 1613 C C . ALA B 1 57 ? 2.676 4.887 -8.453 1 98.19 57 ALA B C 1
ATOM 1615 O O . ALA B 1 57 ? 2.785 6.113 -8.383 1 98.19 57 ALA B O 1
ATOM 1616 N N . GLN B 1 58 ? 1.717 4.242 -7.77 1 98.69 58 GLN B N 1
ATOM 1617 C CA . GLN B 1 58 ? 0.896 4.977 -6.812 1 98.69 58 GLN B CA 1
ATOM 1618 C C . GLN B 1 58 ? 1.76 5.668 -5.766 1 98.69 58 GLN B C 1
ATOM 1620 O O . GLN B 1 58 ? 2.686 5.066 -5.219 1 98.69 58 GLN B O 1
ATOM 1625 N N . CYS B 1 59 ? 1.476 6.918 -5.504 1 98.69 59 CYS B N 1
ATOM 1626 C CA . CYS B 1 59 ? 2.217 7.754 -4.57 1 98.69 59 CYS B CA 1
ATOM 1627 C C . CYS B 1 59 ? 2.273 7.109 -3.189 1 98.69 59 CYS B C 1
ATOM 1629 O O . CYS B 1 59 ? 1.249 6.676 -2.66 1 98.69 59 CYS B O 1
ATOM 1631 N N . GLY B 1 60 ? 3.445 7.098 -2.541 1 98.69 60 GLY B N 1
ATOM 1632 C CA . GLY B 1 60 ? 3.637 6.523 -1.219 1 98.69 60 GLY B CA 1
ATOM 1633 C C . GLY B 1 60 ? 2.855 7.246 -0.136 1 98.69 60 GLY B C 1
ATOM 1634 O O . GLY B 1 60 ? 2.484 6.648 0.875 1 98.69 60 GLY B O 1
ATOM 1635 N N . LEU B 1 61 ? 2.635 8.523 -0.304 1 98.88 61 LEU B N 1
ATOM 1636 C CA . LEU B 1 61 ? 1.83 9.281 0.651 1 98.88 61 LEU B CA 1
ATOM 1637 C C . LEU B 1 61 ? 0.395 8.766 0.678 1 98.88 61 LEU B C 1
ATOM 1639 O O . LEU B 1 61 ? -0.243 8.75 1.732 1 98.88 61 LEU B O 1
ATOM 1643 N N . VAL B 1 62 ? -0.112 8.336 -0.468 1 98.88 62 VAL B N 1
ATOM 1644 C CA . VAL B 1 62 ? -1.428 7.711 -0.541 1 98.88 62 VAL B CA 1
ATOM 1645 C C . VAL B 1 62 ? -1.385 6.336 0.127 1 98.88 62 VAL B C 1
ATOM 1647 O O . VAL B 1 62 ? -2.229 6.023 0.971 1 98.88 62 VAL B O 1
ATOM 1650 N N . GLU B 1 63 ? -0.36 5.551 -0.2 1 98.69 63 GLU B N 1
ATOM 1651 C CA . GLU B 1 63 ? -0.234 4.203 0.348 1 98.69 63 GLU B CA 1
ATOM 1652 C C . GLU B 1 63 ? -0.112 4.238 1.869 1 98.69 63 GLU B C 1
ATOM 1654 O O . GLU B 1 63 ? -0.814 3.506 2.568 1 98.69 63 GLU B O 1
ATOM 1659 N N . GLY B 1 64 ? 0.799 5.055 2.348 1 98.88 64 GLY B N 1
ATOM 1660 C CA . GLY B 1 64 ? 0.952 5.191 3.787 1 98.88 64 GLY B CA 1
ATOM 1661 C C . GLY B 1 64 ? -0.326 5.617 4.484 1 98.88 64 GLY B C 1
ATOM 1662 O O . GLY B 1 64 ? -0.635 5.129 5.574 1 98.88 64 GLY B O 1
ATOM 1663 N N . SER B 1 65 ? -1.07 6.523 3.902 1 98.88 65 SER B N 1
ATOM 1664 C CA . SER B 1 65 ? -2.336 6.98 4.469 1 98.88 65 SER B CA 1
ATOM 1665 C C . SER B 1 65 ? -3.355 5.852 4.527 1 98.88 65 SER B C 1
ATOM 1667 O O . SER B 1 65 ? -4.027 5.664 5.547 1 98.88 65 SER B O 1
ATOM 1669 N N . LEU B 1 66 ? -3.486 5.105 3.42 1 98.88 66 LEU B N 1
ATOM 1670 C CA . LEU B 1 66 ? -4.438 4 3.379 1 98.88 66 LEU B CA 1
ATOM 1671 C C . LEU B 1 66 ? -4.098 2.955 4.434 1 98.88 66 LEU B C 1
ATOM 1673 O O . LEU B 1 66 ? -4.984 2.475 5.145 1 98.88 66 LEU B O 1
ATOM 1677 N N . MET B 1 67 ? -2.812 2.613 4.527 1 98.94 67 MET B N 1
ATOM 1678 C CA . MET B 1 67 ? -2.383 1.673 5.559 1 98.94 67 MET B CA 1
ATOM 1679 C C . MET B 1 67 ? -2.76 2.178 6.945 1 98.94 67 MET B C 1
ATOM 1681 O O . MET B 1 67 ? -3.314 1.429 7.754 1 98.94 67 MET B O 1
ATOM 1685 N N . PHE B 1 68 ? -2.484 3.402 7.188 1 98.94 68 PHE B N 1
ATOM 1686 C CA . PHE B 1 68 ? -2.748 3.979 8.5 1 98.94 68 PHE B CA 1
ATOM 1687 C C . PHE B 1 68 ? -4.246 4.008 8.789 1 98.94 68 PHE B C 1
ATOM 1689 O O . PHE B 1 68 ? -4.672 3.723 9.914 1 98.94 68 PHE B O 1
ATOM 1696 N N . LEU B 1 69 ? -5.074 4.383 7.832 1 98.88 69 LEU B N 1
ATOM 1697 C CA . LEU B 1 69 ? -6.52 4.426 8.016 1 98.88 69 LEU B CA 1
ATOM 1698 C C . LEU B 1 69 ? -7.059 3.061 8.43 1 98.88 69 LEU B C 1
ATOM 1700 O O . LEU B 1 69 ? -7.957 2.971 9.266 1 98.88 69 LEU B O 1
ATOM 1704 N N . GLY B 1 70 ? -6.551 2.027 7.824 1 98.75 70 GLY B N 1
ATOM 1705 C CA . GLY B 1 70 ? -6.934 0.683 8.227 1 98.75 70 GLY B CA 1
ATOM 1706 C C . GLY B 1 70 ? -6.582 0.364 9.664 1 98.75 70 GLY B C 1
ATOM 1707 O O . GLY B 1 70 ? -7.43 -0.107 10.43 1 98.75 70 GLY B O 1
ATOM 1708 N N . ILE B 1 71 ? -5.348 0.639 10 1 98.81 71 ILE B N 1
ATOM 1709 C CA . ILE B 1 71 ? -4.848 0.371 11.344 1 98.81 71 ILE B CA 1
ATOM 1710 C C . ILE B 1 71 ? -5.633 1.195 12.367 1 98.81 71 ILE B C 1
ATOM 1712 O O . ILE B 1 71 ? -6.113 0.662 13.367 1 98.81 71 ILE B O 1
ATOM 1716 N N . PHE B 1 72 ? -5.734 2.49 12.109 1 98.69 72 PHE B N 1
ATOM 1717 C CA . PHE B 1 72 ? -6.414 3.422 13 1 98.69 72 PHE B CA 1
ATOM 1718 C C . PHE B 1 72 ? -7.879 3.033 13.172 1 98.69 72 PHE B C 1
ATOM 1720 O O . PHE B 1 72 ? -8.383 2.988 14.297 1 98.69 72 PHE B O 1
ATOM 1727 N N . GLY B 1 73 ? -8.578 2.768 12.07 1 98.25 73 GLY B N 1
ATOM 1728 C CA . GLY B 1 73 ? -9.977 2.369 12.117 1 98.25 73 GLY B CA 1
ATOM 1729 C C . GLY B 1 73 ? -10.219 1.113 12.938 1 98.25 73 GLY B C 1
ATOM 1730 O O . GLY B 1 73 ? -11.117 1.077 13.781 1 98.25 73 GLY B O 1
ATOM 1731 N N . ARG B 1 74 ? -9.414 0.12 12.703 1 97.88 74 ARG B N 1
ATOM 1732 C CA . ARG B 1 74 ? -9.562 -1.119 13.461 1 97.88 74 ARG B CA 1
ATOM 1733 C C . ARG B 1 74 ? -9.297 -0.891 14.945 1 97.88 74 ARG B C 1
ATOM 1735 O O . ARG B 1 74 ? -9.992 -1.455 15.797 1 97.88 74 ARG B O 1
ATOM 1742 N N . GLY B 1 75 ? -8.281 -0.128 15.25 1 96.75 75 GLY B N 1
ATOM 1743 C CA . GLY B 1 75 ? -8.016 0.231 16.641 1 96.75 75 GLY B CA 1
ATOM 1744 C C . GLY B 1 75 ? -9.188 0.918 17.312 1 96.75 75 GLY B C 1
ATOM 1745 O O . GLY B 1 75 ? -9.375 0.778 18.516 1 96.75 75 GLY B O 1
ATOM 1746 N N . LYS B 1 76 ? -9.984 1.625 16.562 1 96.62 76 LYS B N 1
ATOM 1747 C CA . LYS B 1 76 ? -11.141 2.357 17.078 1 96.62 76 LYS B CA 1
ATOM 1748 C C . LYS B 1 76 ? -12.398 1.497 17.047 1 96.62 76 LYS B C 1
ATOM 1750 O O . LYS B 1 76 ? -13.484 1.96 17.406 1 96.62 76 LYS B O 1
ATOM 1755 N N . GLY B 1 77 ? -12.266 0.295 16.531 1 96.31 77 GLY B N 1
ATOM 1756 C CA . GLY B 1 77 ? -13.398 -0.612 16.484 1 96.31 77 GLY B CA 1
ATOM 1757 C C . GLY B 1 77 ? -14.289 -0.388 15.281 1 96.31 77 GLY B C 1
ATOM 1758 O O . GLY B 1 77 ? -15.414 -0.887 15.234 1 96.31 77 GLY B O 1
ATOM 1759 N N . VAL B 1 78 ? -13.828 0.353 14.328 1 97.38 78 VAL B N 1
ATOM 1760 C CA . VAL B 1 78 ? -14.594 0.593 13.102 1 97.38 78 VAL B CA 1
ATOM 1761 C C . VAL B 1 78 ? -14.648 -0.684 12.266 1 97.38 78 VAL B C 1
ATOM 1763 O O . VAL B 1 78 ? -13.656 -1.409 12.172 1 97.38 78 VAL B O 1
ATOM 1766 N N . SER B 1 79 ? -15.797 -0.982 11.688 1 97.12 79 SER B N 1
ATOM 1767 C CA . SER B 1 79 ? -15.953 -2.197 10.891 1 97.12 79 SER B CA 1
ATOM 1768 C C . SER B 1 79 ? -15.141 -2.125 9.602 1 97.12 79 SER B C 1
ATOM 1770 O O . SER B 1 79 ? -14.828 -1.034 9.117 1 97.12 79 SER B O 1
ATOM 1772 N N . GLN B 1 80 ? -14.844 -3.268 9.055 1 97.31 80 GLN B N 1
ATOM 1773 C CA . GLN B 1 80 ? -14.102 -3.367 7.801 1 97.31 80 GLN B CA 1
ATOM 1774 C C . GLN B 1 80 ? -14.82 -2.627 6.68 1 97.31 80 GLN B C 1
ATOM 1776 O O . GLN B 1 80 ? -14.188 -1.922 5.891 1 97.31 80 GLN B O 1
ATOM 1781 N N . GLU B 1 81 ? -16.109 -2.807 6.594 1 97.06 81 GLU B N 1
ATOM 1782 C CA . GLU B 1 81 ? -16.891 -2.184 5.535 1 97.06 81 GLU B CA 1
ATOM 1783 C C . GLU B 1 81 ? -16.797 -0.662 5.598 1 97.06 81 GLU B C 1
ATOM 1785 O O . GLU B 1 81 ? -16.672 0 4.566 1 97.06 81 GLU B O 1
ATOM 1790 N N . ILE B 1 82 ? -16.875 -0.15 6.766 1 98.12 82 ILE B N 1
ATOM 1791 C CA . ILE B 1 82 ? -16.797 1.297 6.934 1 98.12 82 ILE B CA 1
ATOM 1792 C C . ILE B 1 82 ? -15.383 1.778 6.621 1 98.12 82 ILE B C 1
ATOM 1794 O O . ILE B 1 82 ? -15.195 2.824 5.992 1 98.12 82 ILE B O 1
ATOM 1798 N N . ILE B 1 83 ? -14.359 1.041 7.047 1 98.56 83 ILE B N 1
ATOM 1799 C CA . ILE B 1 83 ? -12.977 1.401 6.738 1 98.56 83 ILE B CA 1
ATOM 1800 C C . ILE B 1 83 ? -12.781 1.448 5.227 1 98.56 83 ILE B C 1
ATOM 1802 O O . ILE B 1 83 ? -12.133 2.357 4.707 1 98.56 83 ILE B O 1
ATOM 1806 N N . ILE B 1 84 ? -13.352 0.473 4.523 1 98.44 84 ILE B N 1
ATOM 1807 C CA . ILE B 1 84 ? -13.266 0.427 3.066 1 98.44 84 ILE B CA 1
ATOM 1808 C C . ILE B 1 84 ? -13.875 1.696 2.473 1 98.44 84 ILE B C 1
ATOM 1810 O O . ILE B 1 84 ? -13.281 2.326 1.597 1 98.44 84 ILE B O 1
ATOM 1814 N N . SER B 1 85 ? -14.984 2.072 2.949 1 98.38 85 SER B N 1
ATOM 1815 C CA . SER B 1 85 ? -15.648 3.285 2.477 1 98.38 85 SER B CA 1
ATOM 1816 C C . SER B 1 85 ? -14.805 4.523 2.773 1 98.38 85 SER B C 1
ATOM 1818 O O . SER B 1 85 ? -14.711 5.43 1.943 1 98.38 85 SER B O 1
ATOM 1820 N N . ILE B 1 86 ? -14.219 4.586 3.949 1 98.62 86 ILE B N 1
ATOM 1821 C CA . ILE B 1 86 ? -13.344 5.691 4.34 1 98.62 86 ILE B CA 1
ATOM 1822 C C . ILE B 1 86 ? -12.172 5.785 3.373 1 98.62 86 ILE B C 1
ATOM 1824 O O . ILE B 1 86 ? -11.805 6.879 2.934 1 98.62 86 ILE B O 1
ATOM 1828 N N . CYS B 1 87 ? -11.586 4.684 3.014 1 98.81 87 CYS B N 1
ATOM 1829 C CA . CYS B 1 87 ? -10.438 4.652 2.119 1 98.81 87 CYS B CA 1
ATOM 1830 C C . CYS B 1 87 ? -10.828 5.062 0.706 1 98.81 87 CYS B C 1
ATOM 1832 O O . CYS B 1 87 ? -10.078 5.758 0.024 1 98.81 87 CYS B O 1
ATOM 1834 N N . TYR B 1 88 ? -11.961 4.637 0.244 1 98.69 88 TYR B N 1
ATOM 1835 C CA . TYR B 1 88 ? -12.484 5.078 -1.045 1 98.69 88 TYR B CA 1
ATOM 1836 C C . TYR B 1 88 ? -12.609 6.594 -1.097 1 98.69 88 TYR B C 1
ATOM 1838 O O . TYR B 1 88 ? -12.117 7.234 -2.029 1 98.69 88 TYR B O 1
ATOM 1846 N N . ASP B 1 89 ? -13.289 7.117 -0.111 1 98.75 89 ASP B N 1
ATOM 1847 C CA . ASP B 1 89 ? -13.523 8.555 -0.055 1 98.75 89 ASP B CA 1
ATOM 1848 C C . ASP B 1 89 ? -12.203 9.32 0.092 1 98.75 89 ASP B C 1
ATOM 1850 O O . ASP B 1 89 ? -12.047 10.398 -0.476 1 98.75 89 ASP B O 1
ATOM 1854 N N . PHE B 1 90 ? -11.289 8.75 0.856 1 98.88 90 PHE B N 1
ATOM 1855 C CA . PHE B 1 90 ? -9.984 9.375 1.011 1 98.88 90 PHE B CA 1
ATOM 1856 C C . PHE B 1 90 ? -9.289 9.516 -0.338 1 98.88 90 PHE B C 1
ATOM 1858 O O . PHE B 1 90 ? -8.766 10.578 -0.667 1 98.88 90 PHE B O 1
ATOM 1865 N N . ALA B 1 91 ? -9.281 8.43 -1.104 1 98.81 91 ALA B N 1
ATOM 1866 C CA . ALA B 1 91 ? -8.633 8.445 -2.412 1 98.81 91 ALA B CA 1
ATOM 1867 C C . ALA B 1 91 ? -9.273 9.477 -3.332 1 98.81 91 ALA B C 1
ATOM 1869 O O . ALA B 1 91 ? -8.57 10.211 -4.035 1 98.81 91 ALA B O 1
ATOM 1870 N N . ASP B 1 92 ? -10.539 9.469 -3.275 1 98.69 92 ASP B N 1
ATOM 1871 C CA . ASP B 1 92 ? -11.273 10.438 -4.082 1 98.69 92 ASP B CA 1
ATOM 1872 C C . ASP B 1 92 ? -10.914 11.867 -3.691 1 98.69 92 ASP B C 1
ATOM 1874 O O . ASP B 1 92 ? -10.617 12.695 -4.555 1 98.69 92 ASP B O 1
ATOM 1878 N N . ASN B 1 93 ? -10.922 12.188 -2.439 1 98.81 93 ASN B N 1
ATOM 1879 C CA . ASN B 1 93 ? -10.609 13.523 -1.941 1 98.81 93 ASN B CA 1
ATOM 1880 C C . ASN B 1 93 ? -9.148 13.883 -2.201 1 98.81 93 ASN B C 1
ATOM 1882 O O . ASN B 1 93 ? -8.836 15.039 -2.512 1 98.81 93 ASN B O 1
ATOM 1886 N N . PHE B 1 94 ? -8.227 12.945 -2.027 1 98.88 94 PHE B N 1
ATOM 1887 C CA . PHE B 1 94 ? -6.812 13.18 -2.305 1 98.88 94 PHE B CA 1
ATOM 1888 C C . PHE B 1 94 ? -6.602 13.562 -3.766 1 98.88 94 PHE B C 1
ATOM 1890 O O . PHE B 1 94 ? -5.879 14.516 -4.066 1 98.88 94 PHE B O 1
ATOM 1897 N N . GLN B 1 95 ? -7.211 12.75 -4.633 1 98.69 95 GLN B N 1
ATOM 1898 C CA . GLN B 1 95 ? -7.109 13.039 -6.059 1 98.69 95 GLN B CA 1
ATOM 1899 C C . GLN B 1 95 ? -7.637 14.438 -6.375 1 98.69 95 GLN B C 1
ATOM 1901 O O . GLN B 1 95 ? -7.066 15.148 -7.203 1 98.69 95 GLN B O 1
ATOM 1906 N N . GLU B 1 96 ? -8.734 14.797 -5.797 1 98.56 96 GLU B N 1
ATOM 1907 C CA . GLU B 1 96 ? -9.289 16.125 -6 1 98.56 96 GLU B CA 1
ATOM 1908 C C . GLU B 1 96 ? -8.328 17.219 -5.512 1 98.56 96 GLU B C 1
ATOM 1910 O O . GLU B 1 96 ? -8.133 18.234 -6.184 1 98.56 96 GLU B O 1
ATOM 1915 N N . GLU B 1 97 ? -7.754 16.984 -4.402 1 98.69 97 GLU B N 1
ATOM 1916 C CA . GLU B 1 97 ? -6.895 17.984 -3.766 1 98.69 97 GLU B CA 1
ATOM 1917 C C . GLU B 1 97 ? -5.551 18.094 -4.484 1 98.69 97 GLU B C 1
ATOM 1919 O O . GLU B 1 97 ? -5.047 19.203 -4.699 1 98.69 97 GLU B O 1
ATOM 1924 N N . PHE B 1 98 ? -4.969 16.969 -4.836 1 98.69 98 PHE B N 1
ATOM 1925 C CA . PHE B 1 98 ? -3.598 16.969 -5.336 1 98.69 98 PHE B CA 1
ATOM 1926 C C . PHE B 1 98 ? -3.568 16.672 -6.832 1 98.69 98 PHE B C 1
ATOM 1928 O O . PHE B 1 98 ? -2.506 16.688 -7.453 1 98.69 98 PHE B O 1
ATOM 1935 N N . ARG B 1 99 ? -4.711 16.25 -7.402 1 98.19 99 ARG B N 1
ATOM 1936 C CA . ARG B 1 99 ? -4.965 16.109 -8.836 1 98.19 99 ARG B CA 1
ATOM 1937 C C . ARG B 1 99 ? -4.555 14.734 -9.336 1 98.19 99 ARG B C 1
ATOM 1939 O O . ARG B 1 99 ? -4.77 14.406 -10.5 1 98.19 99 ARG B O 1
ATOM 1946 N N . SER B 1 100 ? -3.93 13.945 -8.523 1 98.5 100 SER B N 1
ATOM 1947 C CA . SER B 1 100 ? -3.574 12.586 -8.922 1 98.5 100 SER B CA 1
ATOM 1948 C C . SER B 1 100 ? -3.227 11.734 -7.707 1 98.5 100 SER B C 1
ATOM 1950 O O . SER B 1 100 ? -2.953 12.258 -6.625 1 98.5 100 SER B O 1
ATOM 1952 N N . LEU B 1 101 ? -3.271 10.453 -7.871 1 98.69 101 LEU B N 1
ATOM 1953 C CA . LEU B 1 101 ? -2.77 9.492 -6.895 1 98.69 101 LEU B CA 1
ATOM 1954 C C . LEU B 1 101 ? -1.436 8.906 -7.348 1 98.69 101 LEU B C 1
ATOM 1956 O O . LEU B 1 101 ? -0.83 8.109 -6.629 1 98.69 101 LEU B O 1
ATOM 1960 N N . VAL B 1 102 ? -0.955 9.234 -8.5 1 98.44 102 VAL B N 1
ATOM 1961 C CA . VAL B 1 102 ? 0.154 8.555 -9.156 1 98.44 102 VAL B CA 1
ATOM 1962 C C . VAL B 1 102 ? 1.43 9.383 -9.008 1 98.44 102 VAL B C 1
ATOM 1964 O O . VAL B 1 102 ? 1.458 10.562 -9.359 1 98.44 102 VAL B O 1
ATOM 1967 N N . CYS B 1 103 ? 2.461 8.75 -8.609 1 98.44 103 CYS B N 1
ATOM 1968 C CA . CYS B 1 103 ? 3.73 9.391 -8.281 1 98.44 103 CYS B CA 1
ATOM 1969 C C . CYS B 1 103 ? 4.297 10.125 -9.492 1 98.44 103 CYS B C 1
ATOM 1971 O O . CYS B 1 103 ? 4.719 11.281 -9.383 1 98.44 103 CYS B O 1
ATOM 1973 N N . ARG B 1 104 ? 4.324 9.477 -10.664 1 97.5 104 ARG B N 1
ATOM 1974 C CA . ARG B 1 104 ? 4.926 10.062 -11.859 1 97.5 104 ARG B CA 1
ATOM 1975 C C . ARG B 1 104 ? 4.188 11.328 -12.281 1 97.5 104 ARG B C 1
ATOM 1977 O O . ARG B 1 104 ? 4.762 12.195 -12.938 1 97.5 104 ARG B O 1
ATOM 1984 N N . GLU B 1 105 ? 2.955 11.453 -11.945 1 98.12 105 GLU B N 1
ATOM 1985 C CA . GLU B 1 105 ? 2.172 12.648 -12.25 1 98.12 105 GLU B CA 1
ATOM 1986 C C . GLU B 1 105 ? 2.389 13.734 -11.203 1 98.12 105 GLU B C 1
ATOM 1988 O O . GLU B 1 105 ? 2.428 14.922 -11.531 1 98.12 105 GLU B O 1
ATOM 1993 N N . LEU B 1 106 ? 2.535 13.344 -9.945 1 98.06 106 LEU B N 1
ATOM 1994 C CA . LEU B 1 106 ? 2.736 14.281 -8.844 1 98.06 106 LEU B CA 1
ATOM 1995 C C . LEU B 1 106 ? 4.172 14.789 -8.82 1 98.06 106 LEU B C 1
ATOM 1997 O O . LEU B 1 106 ? 4.434 15.898 -8.336 1 98.06 106 LEU B O 1
ATOM 2001 N N . ARG B 1 107 ? 5.035 13.938 -9.266 1 96 107 ARG B N 1
ATOM 2002 C CA . ARG B 1 107 ? 6.461 14.219 -9.383 1 96 107 ARG B CA 1
ATOM 2003 C C . ARG B 1 107 ? 6.949 13.977 -10.805 1 96 107 ARG B C 1
ATOM 2005 O O . ARG B 1 107 ? 7.734 13.055 -11.047 1 96 107 ARG B O 1
ATOM 2012 N N . PRO B 1 108 ? 6.637 14.859 -11.695 1 94.56 108 PRO B N 1
ATOM 2013 C CA . PRO B 1 108 ? 6.926 14.625 -13.117 1 94.56 108 PRO B CA 1
ATOM 2014 C C . PRO B 1 108 ? 8.422 14.602 -13.414 1 94.56 108 PRO B C 1
ATOM 2016 O O . PRO B 1 108 ? 8.836 14.07 -14.445 1 94.56 108 PRO B O 1
ATOM 2019 N N . GLU B 1 109 ? 9.227 15.109 -12.516 1 94 109 GLU B N 1
ATOM 2020 C CA . GLU B 1 109 ? 10.672 15.109 -12.711 1 94 109 GLU B CA 1
ATOM 2021 C C . GLU B 1 109 ? 11.258 13.711 -12.516 1 94 109 GLU B C 1
ATOM 2023 O O . GLU B 1 109 ? 12.406 13.461 -12.883 1 94 109 GLU B O 1
ATOM 2028 N N . GLY B 1 110 ? 10.445 12.828 -11.961 1 93.12 110 GLY B N 1
ATOM 2029 C CA . GLY B 1 110 ? 10.938 11.492 -11.672 1 93.12 110 GLY B CA 1
ATOM 2030 C C . GLY B 1 110 ? 11.992 11.461 -10.578 1 93.12 110 GLY B C 1
ATOM 2031 O O . GLY B 1 110 ? 11.977 12.297 -9.68 1 93.12 110 GLY B O 1
ATOM 2032 N N . PHE B 1 111 ? 12.742 10.32 -10.516 1 92.75 111 PHE B N 1
ATOM 2033 C CA . PHE B 1 111 ? 13.781 10.117 -9.508 1 92.75 111 PHE B CA 1
ATOM 2034 C C . PHE B 1 111 ? 15.156 10.07 -10.156 1 92.75 111 PHE B C 1
ATOM 2036 O O . PHE B 1 111 ? 15.891 9.094 -10.008 1 92.75 111 PHE B O 1
ATOM 2043 N N . LYS B 1 112 ? 15.492 11.125 -10.789 1 91.31 112 LYS B N 1
ATOM 2044 C CA . LYS B 1 112 ? 16.781 11.219 -11.453 1 91.31 112 LYS B CA 1
ATOM 2045 C C . LYS B 1 112 ? 17.875 11.617 -10.469 1 91.31 112 LYS B C 1
ATOM 2047 O O . LYS B 1 112 ? 17.625 12.32 -9.492 1 91.31 112 LYS B O 1
ATOM 2052 N N . ASP B 1 113 ? 19.047 11.172 -10.789 1 89.56 113 ASP B N 1
ATOM 2053 C CA . ASP B 1 113 ? 20.188 11.414 -9.906 1 89.56 113 ASP B CA 1
ATOM 2054 C C . ASP B 1 113 ? 20.453 12.914 -9.75 1 89.56 113 ASP B C 1
ATOM 2056 O O . ASP B 1 113 ? 20.953 13.359 -8.719 1 89.56 113 ASP B O 1
ATOM 2060 N N . ASP B 1 114 ? 20.109 13.672 -10.695 1 91.69 114 ASP B N 1
ATOM 2061 C CA . ASP B 1 114 ? 20.391 15.094 -10.656 1 91.69 114 ASP B CA 1
ATOM 2062 C C . ASP B 1 114 ? 19.25 15.875 -10.008 1 91.69 114 ASP B C 1
ATOM 2064 O O . ASP B 1 114 ? 19.328 17.094 -9.859 1 91.69 114 ASP B O 1
ATOM 2068 N N . ASN B 1 115 ? 18.25 15.25 -9.578 1 92.62 115 ASN B N 1
ATOM 2069 C CA . ASN B 1 115 ? 17.203 15.906 -8.812 1 92.62 115 ASN B CA 1
ATOM 2070 C C . ASN B 1 115 ? 17.703 16.391 -7.457 1 92.62 115 ASN B C 1
ATOM 2072 O O . ASN B 1 115 ? 18.547 15.742 -6.844 1 92.62 115 ASN B O 1
ATOM 2076 N N . PRO B 1 116 ? 17.234 17.594 -7.047 1 90.81 116 PRO B N 1
ATOM 2077 C CA . PRO B 1 116 ? 17.469 17.922 -5.637 1 90.81 116 PRO B CA 1
ATOM 2078 C C . PRO B 1 116 ? 16.953 16.844 -4.688 1 90.81 116 PRO B C 1
ATOM 2080 O O . PRO B 1 116 ? 15.93 16.203 -4.969 1 90.81 116 PRO B O 1
ATOM 2083 N N . PRO B 1 117 ? 17.672 16.672 -3.65 1 89.31 117 PRO B N 1
ATOM 2084 C CA . PRO B 1 117 ? 17.172 15.695 -2.684 1 89.31 117 PRO B CA 1
ATOM 2085 C C . PRO B 1 117 ? 15.828 16.094 -2.08 1 89.31 117 PRO B C 1
ATOM 2087 O O . PRO B 1 117 ? 15.539 17.281 -1.938 1 89.31 117 PRO B O 1
ATOM 2090 N N . HIS B 1 118 ? 15.016 15.047 -1.764 1 93.69 118 HIS B N 1
ATOM 2091 C CA . HIS B 1 118 ? 13.766 15.18 -1.028 1 93.69 118 HIS B CA 1
ATOM 2092 C C . HIS B 1 118 ? 12.852 16.203 -1.685 1 93.69 118 HIS B C 1
ATOM 2094 O O . HIS B 1 118 ? 12.281 17.062 -1.004 1 93.69 118 HIS B O 1
ATOM 2100 N N . LEU B 1 119 ? 12.734 16.141 -2.988 1 94.12 119 LEU B N 1
ATOM 2101 C CA . LEU B 1 119 ? 11.883 17.016 -3.789 1 94.12 119 LEU B CA 1
ATOM 2102 C C . LEU B 1 119 ? 10.438 16.984 -3.297 1 94.12 119 LEU B C 1
ATOM 2104 O O . LEU B 1 119 ? 9.703 17.953 -3.441 1 94.12 119 LEU B O 1
ATOM 2108 N N . CYS B 1 120 ? 10.094 15.961 -2.635 1 96.62 120 CYS B N 1
ATOM 2109 C CA . CYS B 1 120 ? 8.695 15.766 -2.279 1 96.62 120 CYS B CA 1
ATOM 2110 C C . CYS B 1 120 ? 8.414 16.266 -0.869 1 96.62 120 CYS B C 1
ATOM 2112 O O . CYS B 1 120 ? 7.32 16.062 -0.336 1 96.62 120 CYS B O 1
ATOM 2114 N N . GLU B 1 121 ? 9.328 16.938 -0.254 1 97.94 121 GLU B N 1
ATOM 2115 C CA . GLU B 1 121 ? 9.148 17.312 1.143 1 97.94 121 GLU B CA 1
ATOM 2116 C C . GLU B 1 121 ? 7.91 18.188 1.322 1 97.94 121 GLU B C 1
ATOM 2118 O O . GLU B 1 121 ? 7.09 17.938 2.205 1 97.94 121 GLU B O 1
ATOM 2123 N N . ASP B 1 122 ? 7.77 19.219 0.488 1 97.88 122 ASP B N 1
ATOM 2124 C CA . ASP B 1 122 ? 6.621 20.109 0.628 1 97.88 122 ASP B CA 1
ATOM 2125 C C . ASP B 1 122 ? 5.316 19.375 0.35 1 97.88 122 ASP B C 1
ATOM 2127 O O . ASP B 1 122 ? 4.324 19.562 1.054 1 97.88 122 ASP B O 1
ATOM 2131 N N . LEU B 1 123 ? 5.348 18.609 -0.694 1 98.38 123 LEU B N 1
ATOM 2132 C CA . LEU B 1 123 ? 4.18 17.781 -0.988 1 98.38 123 LEU B CA 1
ATOM 2133 C C . LEU B 1 123 ? 3.836 16.891 0.193 1 98.38 123 LEU B C 1
ATOM 2135 O O . LEU B 1 123 ? 2.66 16.719 0.526 1 98.38 123 LEU B O 1
ATOM 2139 N N . THR B 1 124 ? 4.844 16.266 0.788 1 98.75 124 THR B N 1
ATOM 2140 C CA . THR B 1 124 ? 4.652 15.383 1.927 1 98.75 124 THR B CA 1
ATOM 2141 C C . THR B 1 124 ? 4.016 16.125 3.096 1 98.75 124 THR B C 1
ATOM 2143 O O . THR B 1 124 ? 3.068 15.641 3.713 1 98.75 124 THR B O 1
ATOM 2146 N N . LYS B 1 125 ? 4.516 17.312 3.396 1 98.88 125 LYS B N 1
ATOM 2147 C CA . LYS B 1 125 ? 3.941 18.109 4.48 1 98.88 125 LYS B CA 1
ATOM 2148 C C . LYS B 1 125 ? 2.469 18.406 4.219 1 98.88 125 LYS B C 1
ATOM 2150 O O . LYS B 1 125 ? 1.631 18.266 5.113 1 98.88 125 LYS B O 1
ATOM 2155 N N . ARG B 1 126 ? 2.125 18.766 3.051 1 98.75 126 ARG B N 1
ATOM 2156 C CA . ARG B 1 126 ? 0.744 19.062 2.682 1 98.75 126 ARG B CA 1
ATOM 2157 C C . ARG B 1 126 ? -0.122 17.812 2.746 1 98.75 126 ARG B C 1
ATOM 2159 O O . ARG B 1 126 ? -1.271 17.859 3.189 1 98.75 126 ARG B O 1
ATOM 2166 N N . ALA B 1 127 ? 0.412 16.703 2.262 1 98.81 127 ALA B N 1
ATOM 2167 C CA . ALA B 1 127 ? -0.339 15.453 2.254 1 98.81 127 ALA B CA 1
ATOM 2168 C C . ALA B 1 127 ? -0.603 14.961 3.676 1 98.81 127 ALA B C 1
ATOM 2170 O O . ALA B 1 127 ? -1.682 14.445 3.969 1 98.81 127 ALA B O 1
ATOM 2171 N N . VAL B 1 128 ? 0.426 15.07 4.531 1 98.88 128 VAL B N 1
ATOM 2172 C CA . VAL B 1 128 ? 0.215 14.68 5.922 1 98.88 128 VAL B CA 1
ATOM 2173 C C . VAL B 1 128 ? -0.884 15.547 6.535 1 98.88 128 VAL B C 1
ATOM 2175 O O . VAL B 1 128 ? -1.788 15.031 7.199 1 98.88 128 VAL B O 1
ATOM 2178 N N . LYS B 1 129 ? -0.775 16.828 6.355 1 98.75 129 LYS B N 1
ATOM 2179 C CA . LYS B 1 129 ? -1.797 17.734 6.867 1 98.75 129 LYS B CA 1
ATOM 2180 C C . LYS B 1 129 ? -3.178 17.375 6.332 1 98.75 129 LYS B C 1
ATOM 2182 O O . LYS B 1 129 ? -4.152 17.344 7.086 1 98.75 129 LYS B O 1
ATOM 2187 N N . PHE B 1 130 ? -3.266 17.125 5.078 1 98.81 130 PHE B N 1
ATOM 2188 C CA . PHE B 1 130 ? -4.512 16.719 4.441 1 98.81 130 PHE B CA 1
ATOM 2189 C C . PHE B 1 130 ? -5.082 15.477 5.109 1 98.81 130 PHE B C 1
ATOM 2191 O O . PHE B 1 130 ? -6.27 15.43 5.434 1 98.81 130 PHE B O 1
ATOM 2198 N N . THR B 1 131 ? -4.23 14.445 5.344 1 98.75 131 THR B N 1
ATOM 2199 C CA . THR B 1 131 ? -4.664 13.18 5.922 1 98.75 131 THR B CA 1
ATOM 2200 C C . THR B 1 131 ? -5.102 13.375 7.371 1 98.75 131 THR B C 1
ATOM 2202 O O . THR B 1 131 ? -6.102 12.797 7.805 1 98.75 131 THR B O 1
ATOM 2205 N N . VAL B 1 132 ? -4.348 14.172 8.133 1 98.44 132 VAL B N 1
ATOM 2206 C CA . VAL B 1 132 ? -4.715 14.469 9.508 1 98.44 132 VAL B CA 1
ATOM 2207 C C . VAL B 1 132 ? -6.105 15.102 9.547 1 98.44 132 VAL B C 1
ATOM 2209 O O . VAL B 1 132 ? -6.965 14.688 10.328 1 98.44 132 VAL B O 1
ATOM 2212 N N . ASN B 1 133 ? -6.297 16.109 8.695 1 97.81 133 ASN B N 1
ATOM 2213 C CA . ASN B 1 133 ? -7.59 16.781 8.641 1 97.81 133 ASN B CA 1
ATOM 2214 C C . ASN B 1 133 ? -8.703 15.828 8.227 1 97.81 133 ASN B C 1
ATOM 2216 O O . ASN B 1 133 ? -9.812 15.891 8.75 1 97.81 133 ASN B O 1
ATOM 2220 N N . TYR B 1 134 ? -8.391 14.992 7.293 1 98.25 134 TYR B N 1
ATOM 2221 C CA . TYR B 1 134 ? -9.367 14.008 6.84 1 98.25 134 TYR B CA 1
ATOM 2222 C C . TYR B 1 134 ? -9.828 13.125 7.996 1 98.25 134 TYR B C 1
ATOM 2224 O O . TYR B 1 134 ? -11.023 12.859 8.148 1 98.25 134 TYR B O 1
ATOM 2232 N N . ILE B 1 135 ? -8.867 12.641 8.789 1 97.81 135 ILE B N 1
ATOM 2233 C CA . ILE B 1 135 ? -9.156 11.758 9.914 1 97.81 135 ILE B CA 1
ATOM 2234 C C . ILE B 1 135 ? -9.938 12.516 10.984 1 97.81 135 ILE B C 1
ATOM 2236 O O . ILE B 1 135 ? -10.953 12.031 11.484 1 97.81 135 ILE B O 1
ATOM 2240 N N . MET B 1 136 ? -9.562 13.711 11.328 1 96 136 MET B N 1
ATOM 2241 C CA . MET B 1 136 ? -10.156 14.5 12.398 1 96 136 MET B CA 1
ATOM 2242 C C . MET B 1 136 ? -11.586 14.898 12.055 1 96 136 MET B C 1
ATOM 2244 O O . MET B 1 136 ? -12.438 15.016 12.938 1 96 136 MET B O 1
ATOM 2248 N N . ASN B 1 137 ? -11.844 14.984 10.766 1 95.69 137 ASN B N 1
ATOM 2249 C CA . ASN B 1 137 ? -13.156 15.453 10.344 1 95.69 137 ASN B CA 1
ATOM 2250 C C . ASN B 1 137 ? -14.062 14.297 9.93 1 95.69 137 ASN B C 1
ATOM 2252 O O . ASN B 1 137 ? -15.203 14.516 9.516 1 95.69 137 ASN B O 1
ATOM 2256 N N . ASN B 1 138 ? -13.5 13.133 9.984 1 94.5 138 ASN B N 1
ATOM 2257 C CA . ASN B 1 138 ? -14.289 11.977 9.602 1 94.5 138 ASN B CA 1
ATOM 2258 C C . ASN B 1 138 ? -15.117 11.453 10.773 1 94.5 138 ASN B C 1
ATOM 2260 O O . ASN B 1 138 ? -14.57 10.969 11.766 1 94.5 138 ASN B O 1
ATOM 2264 N N . ARG B 1 139 ? -16.391 11.484 10.695 1 89.12 139 ARG B N 1
ATOM 2265 C CA . ARG B 1 139 ? -17.328 11.164 11.781 1 89.12 139 ARG B CA 1
ATOM 2266 C C . ARG B 1 139 ? -17.297 9.68 12.117 1 89.12 139 ARG B C 1
ATOM 2268 O O . ARG B 1 139 ? -17.656 9.281 13.227 1 89.12 139 ARG B O 1
ATOM 2275 N N . ASP B 1 140 ? -16.906 8.898 11.148 1 88.31 140 ASP B N 1
ATOM 2276 C CA . ASP B 1 140 ? -16.906 7.461 11.375 1 88.31 140 ASP B CA 1
ATOM 2277 C C . ASP B 1 140 ? -15.812 7.066 12.367 1 88.31 140 ASP B C 1
ATOM 2279 O O . ASP B 1 140 ? -15.867 5.984 12.961 1 88.31 140 ASP B O 1
ATOM 2283 N N . PHE B 1 141 ? -14.789 7.82 12.531 1 87.62 141 PHE B N 1
ATOM 2284 C CA . PHE B 1 141 ? -13.742 7.539 13.508 1 87.62 141 PHE B CA 1
ATOM 2285 C C . PHE B 1 141 ? -14.148 8.023 14.891 1 87.62 141 PHE B C 1
ATOM 2287 O O . PHE B 1 141 ? -13.586 7.586 15.898 1 87.62 141 PHE B O 1
ATOM 2294 N N . THR B 1 142 ? -14.953 9.055 15.102 1 69.38 142 THR B N 1
ATOM 2295 C CA . THR B 1 142 ? -15.336 9.68 16.359 1 69.38 142 THR B CA 1
ATOM 2296 C C . THR B 1 142 ? -16.578 9.008 16.938 1 69.38 142 THR B C 1
ATOM 2298 O O . THR B 1 142 ? -16.859 9.156 18.141 1 69.38 142 THR B O 1
ATOM 2301 N N . SER B 1 143 ? -17.406 8.461 16.125 1 54 143 SER B N 1
ATOM 2302 C CA . SER B 1 143 ? -18.703 8.023 16.641 1 54 143 SER B CA 1
ATOM 2303 C C . SER B 1 143 ? -18.531 6.891 17.656 1 54 143 SER B C 1
ATOM 2305 O O . SER B 1 143 ? -19.5 6.492 18.297 1 54 143 SER B O 1
ATOM 2307 N N . ASN B 1 144 ? -17.312 6.266 17.938 1 43.84 144 ASN B N 1
ATOM 2308 C CA . ASN B 1 144 ? -17.562 5.32 19.031 1 43.84 144 ASN B CA 1
ATOM 2309 C C . ASN B 1 144 ? -17.391 5.977 20.391 1 43.84 144 ASN B C 1
ATOM 2311 O O . ASN B 1 144 ? -16.438 6.738 20.609 1 43.84 144 ASN B O 1
#

pLDDT: mean 96.08, std 7.52, range [43.84, 98.94]

Foldseek 3Di:
DVCLVLLLVQLCCCCPVVVAALLLSLQVSVCVVVVHDDDPVVNVVLRLQCQRVQPFAFHSLLVSLLVNLVVLCVVLVHDPVVSVVLNVVLLVVCCVVQVDRTRCVSVVVGDDPPDDGPPCSVVSSVSSVVSVVSCVPDVSSVVD/DVCLVLLLVQLCCCCPVVVAALLLSLQVSVCVVVVHDDDPVVNVVLRLQCQRVQPFAFHSLLVSLLVNLVVLCVVLVHDPVVSVVLNVVLLVVCCVVQVDRTRCVSVVVGDDPPDDGPPCSVVSSVSSVVSVVSCVPDVSSVVD